Protein AF-A0A6G1JPP7-F1 (afdb_monomer)

InterPro domains:
  IPR059857 Pneumocandin biosynthesis cluster protein B, C-terminal domain [PF28402] (2-134)

Radius of gyration: 20.28 Å; Cα contacts (8 Å, |Δi|>4): 131; chains: 1; bounding box: 43×46×58 Å

Sequence (206 aa):
MADEIRHRWKMDELYEEFDRLEKEIKKRNRGTRGRGVRYSDVAKEHLFSSTYKRYLGRAATKGTDRELWLAFGDYLDWGKRWNVLKKRFGGVGIFGLLPRSLVPNTFVERTLSQARLSQWADMVAECNPDVVQMAARIEPLFLACMDESAPPPEFAFLEHLDGYPQTTRPVTLFLLNQAHDDREGQADRERNVIGDTMQATLEDWI

Secondary structure (DSSP, 8-state):
-HHHHHHHHHHHHHHHHHHHHHHHHHHHTTT---TT--HHHHHHHHHHHHHHHHHHSS---TTTSHHHHHHHHHHHHHHHHHHHHHHHHSSTTHHHHS-TTTS-HHIIIIIS-HHHHHHHHHHHHHH-THHHHHHHHHHHHHHHHHTTPPPPS-THHHH-TTT--TT--THHHHTTTSTT--------------SSHHHHHHHS--

Structure (mmCIF, N/CA/C/O backbone):
data_AF-A0A6G1JPP7-F1
#
_entry.id   AF-A0A6G1JPP7-F1
#
loop_
_atom_site.group_PDB
_atom_site.id
_atom_site.type_symbol
_atom_site.label_atom_id
_atom_site.label_alt_id
_atom_site.label_comp_id
_atom_site.label_asym_id
_atom_site.label_entity_id
_atom_site.label_seq_id
_atom_site.pdbx_PDB_ins_code
_atom_site.Cartn_x
_atom_site.Cartn_y
_atom_site.Cartn_z
_atom_site.occupancy
_atom_site.B_iso_or_equiv
_atom_site.auth_seq_id
_atom_site.auth_comp_id
_atom_site.auth_asym_id
_atom_site.auth_atom_id
_atom_site.pdbx_PDB_model_num
ATOM 1 N N . MET A 1 1 ? -10.239 -15.961 4.181 1.00 54.19 1 MET A N 1
ATOM 2 C CA . MET A 1 1 ? -10.334 -14.800 5.118 1.00 54.19 1 MET A CA 1
ATOM 3 C C . MET A 1 1 ? -8.960 -14.199 5.338 1.00 54.19 1 MET A C 1
ATOM 5 O O . MET A 1 1 ? -8.838 -12.991 5.190 1.00 54.19 1 MET A O 1
ATOM 9 N N . ALA A 1 2 ? -7.961 -15.028 5.652 1.00 62.75 2 ALA A N 1
ATOM 10 C CA . ALA A 1 2 ? -6.566 -14.612 5.747 1.00 62.75 2 ALA A CA 1
ATOM 11 C C . ALA A 1 2 ? -6.025 -14.035 4.426 1.00 62.75 2 ALA A C 1
ATOM 13 O O . ALA A 1 2 ? -5.330 -13.030 4.463 1.00 62.75 2 ALA A O 1
ATOM 14 N N . ASP A 1 3 ? -6.419 -14.589 3.276 1.00 78.75 3 ASP A N 1
ATOM 15 C CA . ASP A 1 3 ? -5.809 -14.269 1.971 1.00 78.75 3 ASP A CA 1
ATOM 16 C C . ASP A 1 3 ? -5.961 -12.797 1.561 1.00 78.75 3 ASP A C 1
ATOM 18 O O . ASP A 1 3 ? -4.987 -12.147 1.203 1.00 78.75 3 ASP A O 1
ATOM 22 N N . GLU A 1 4 ? -7.157 -12.216 1.702 1.00 83.25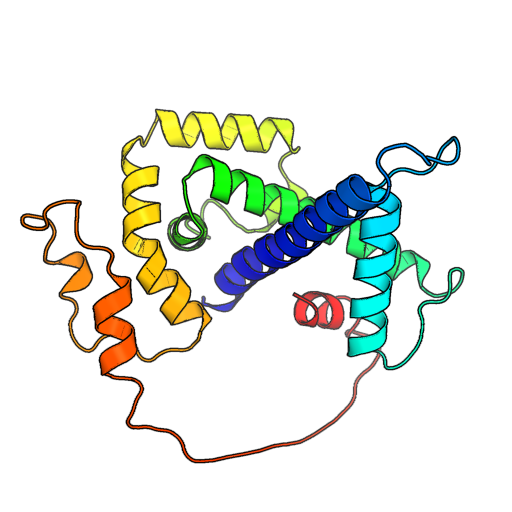 4 GLU A N 1
ATOM 23 C CA . GLU A 1 4 ? -7.379 -10.798 1.377 1.00 83.25 4 GLU A CA 1
ATOM 24 C C . GLU A 1 4 ? -6.643 -9.845 2.321 1.00 83.25 4 GLU A C 1
ATOM 26 O O . GLU A 1 4 ? -6.208 -8.778 1.898 1.00 83.25 4 GLU A O 1
ATOM 31 N N . ILE A 1 5 ? -6.538 -10.201 3.603 1.00 87.06 5 ILE A N 1
ATOM 32 C CA . ILE A 1 5 ? -5.842 -9.383 4.600 1.00 87.06 5 ILE A CA 1
ATOM 33 C C . ILE A 1 5 ? -4.330 -9.469 4.375 1.00 87.06 5 ILE A C 1
ATOM 35 O O . ILE A 1 5 ? -3.646 -8.446 4.397 1.00 87.06 5 ILE A O 1
ATOM 39 N N . ARG A 1 6 ? -3.833 -10.675 4.084 1.00 89.12 6 ARG A N 1
ATOM 40 C CA . ARG A 1 6 ? -2.444 -10.944 3.715 1.00 89.12 6 ARG A CA 1
ATOM 41 C C . ARG A 1 6 ? -2.061 -10.176 2.452 1.00 89.12 6 ARG A C 1
ATOM 43 O O . ARG A 1 6 ? -1.019 -9.536 2.442 1.00 89.12 6 ARG A O 1
ATOM 50 N N . HIS A 1 7 ? -2.940 -10.134 1.451 1.00 90.75 7 HIS A N 1
ATOM 51 C CA . HIS A 1 7 ? -2.763 -9.309 0.254 1.00 90.75 7 HIS A CA 1
ATOM 52 C C . HIS A 1 7 ? -2.581 -7.824 0.598 1.00 90.75 7 HIS A C 1
ATOM 54 O O . HIS A 1 7 ? -1.614 -7.211 0.161 1.00 90.75 7 HIS A O 1
ATOM 60 N N . ARG A 1 8 ? -3.452 -7.233 1.435 1.00 93.19 8 ARG A N 1
ATOM 61 C CA . ARG A 1 8 ? -3.324 -5.815 1.854 1.00 93.19 8 ARG A CA 1
ATOM 62 C C . ARG A 1 8 ? -1.963 -5.524 2.474 1.00 93.19 8 ARG A C 1
ATOM 64 O O . ARG A 1 8 ? -1.349 -4.505 2.165 1.00 93.19 8 ARG A O 1
ATOM 71 N N . TRP A 1 9 ? -1.524 -6.419 3.356 1.00 92.94 9 TRP A N 1
ATOM 72 C CA . TRP A 1 9 ? -0.247 -6.303 4.044 1.00 92.94 9 TRP A CA 1
ATOM 73 C C . TRP A 1 9 ? 0.926 -6.398 3.071 1.00 92.94 9 TRP A C 1
ATOM 75 O O . TRP A 1 9 ? 1.737 -5.479 3.015 1.00 92.94 9 TRP A O 1
ATOM 85 N N . LYS A 1 10 ? 0.960 -7.428 2.225 1.00 91.50 10 LYS A N 1
ATOM 86 C CA . LYS A 1 10 ? 2.041 -7.621 1.256 1.00 91.50 10 LYS A CA 1
ATOM 87 C C . LYS A 1 10 ? 2.116 -6.494 0.214 1.00 91.50 10 LYS A C 1
ATOM 89 O O . LYS A 1 10 ? 3.210 -6.085 -0.171 1.00 91.50 10 LYS A O 1
ATOM 94 N N . MET A 1 11 ? 0.980 -5.916 -0.194 1.00 93.19 11 MET A N 1
ATOM 95 C CA . MET A 1 11 ? 0.954 -4.718 -1.048 1.00 93.19 11 MET A CA 1
ATOM 96 C C . MET A 1 11 ? 1.628 -3.518 -0.376 1.00 93.19 11 MET A C 1
ATOM 98 O O . MET A 1 11 ? 2.409 -2.800 -1.005 1.00 93.19 11 MET A O 1
ATOM 102 N N . ASP A 1 12 ? 1.318 -3.280 0.898 1.00 95.12 12 ASP A N 1
ATOM 103 C CA . ASP A 1 12 ? 1.958 -2.227 1.683 1.00 95.12 12 ASP A CA 1
ATOM 104 C C . ASP A 1 12 ? 3.467 -2.479 1.837 1.00 95.12 12 ASP A C 1
ATOM 106 O O . ASP A 1 12 ? 4.251 -1.567 1.571 1.00 95.12 12 ASP A O 1
ATOM 110 N N . GLU A 1 13 ? 3.883 -3.705 2.166 1.00 93.62 13 GLU A N 1
ATOM 111 C CA . GLU A 1 13 ? 5.299 -4.082 2.285 1.00 93.62 13 GLU A CA 1
ATOM 112 C C . GLU A 1 13 ? 6.082 -3.859 0.987 1.00 93.62 13 GLU A C 1
ATOM 114 O O . GLU A 1 13 ? 7.157 -3.250 1.011 1.00 93.62 13 GLU A O 1
ATOM 119 N N . LEU A 1 14 ? 5.522 -4.272 -0.156 1.00 91.94 14 LEU A N 1
ATOM 120 C CA . LEU A 1 14 ? 6.120 -4.039 -1.471 1.00 91.94 14 LEU A CA 1
ATOM 121 C C . LEU A 1 14 ? 6.383 -2.543 -1.701 1.00 91.94 14 LEU A C 1
ATOM 123 O O . LEU A 1 14 ? 7.443 -2.145 -2.197 1.00 91.94 14 LEU A O 1
ATOM 127 N N . TYR A 1 15 ? 5.424 -1.694 -1.329 1.00 96.12 15 TYR A N 1
ATOM 128 C CA . TYR A 1 15 ? 5.586 -0.253 -1.465 1.00 96.12 15 TYR A CA 1
ATOM 129 C C . TYR A 1 15 ? 6.590 0.329 -0.461 1.00 96.12 15 TYR A C 1
ATOM 131 O O . TYR A 1 15 ? 7.310 1.272 -0.793 1.00 96.12 15 TYR A O 1
ATOM 139 N N . GLU A 1 16 ? 6.685 -0.211 0.753 1.00 95.38 16 GLU A N 1
ATOM 140 C CA . GLU A 1 16 ? 7.707 0.208 1.715 1.00 95.38 16 GLU A CA 1
ATOM 141 C C . GLU A 1 16 ? 9.121 -0.125 1.258 1.00 95.38 16 GLU A C 1
ATOM 143 O O . GLU A 1 16 ? 10.033 0.688 1.441 1.00 95.38 16 GLU A O 1
ATOM 148 N N . GLU A 1 17 ? 9.308 -1.293 0.647 1.00 94.12 17 GLU A N 1
ATOM 149 C CA . GLU A 1 17 ? 10.574 -1.672 0.032 1.00 94.12 17 GLU A CA 1
ATOM 150 C C . GLU A 1 17 ? 10.938 -0.690 -1.090 1.00 94.12 17 GLU A C 1
ATOM 152 O O . GLU A 1 17 ? 12.053 -0.158 -1.118 1.00 94.12 17 GLU A O 1
ATOM 157 N N . PHE A 1 18 ? 9.970 -0.359 -1.950 1.00 95.50 18 PHE A N 1
ATOM 158 C CA . PHE A 1 18 ? 10.132 0.657 -2.986 1.00 95.50 18 PHE A CA 1
ATOM 159 C C . PHE A 1 18 ? 10.506 2.041 -2.417 1.00 95.50 18 PHE A C 1
ATOM 161 O O . PHE A 1 18 ? 11.490 2.641 -2.857 1.00 95.50 18 PHE A O 1
ATOM 168 N N . ASP A 1 19 ? 9.767 2.552 -1.425 1.00 96.12 19 ASP A N 1
ATOM 169 C CA . ASP A 1 19 ? 9.997 3.873 -0.813 1.00 96.12 19 ASP A CA 1
ATOM 170 C C . ASP A 1 19 ? 11.362 3.936 -0.103 1.00 96.12 19 ASP A C 1
ATOM 172 O O . ASP A 1 19 ? 12.079 4.940 -0.181 1.00 96.12 19 ASP A O 1
ATOM 176 N N . ARG A 1 20 ? 11.774 2.843 0.553 1.00 95.31 20 ARG A N 1
ATOM 177 C CA . ARG A 1 20 ? 13.105 2.710 1.163 1.00 95.31 20 ARG A CA 1
ATOM 178 C C . ARG A 1 20 ? 14.202 2.788 0.106 1.00 95.31 20 ARG A C 1
ATOM 180 O O . ARG A 1 20 ? 15.128 3.590 0.247 1.00 95.31 20 ARG A O 1
ATOM 187 N N . LEU A 1 21 ? 14.068 2.017 -0.969 1.00 93.94 21 LEU A N 1
ATOM 188 C CA . LEU A 1 21 ? 15.027 1.979 -2.067 1.00 93.94 21 LEU A CA 1
ATOM 189 C C . LEU A 1 21 ? 15.148 3.344 -2.764 1.00 93.94 21 LEU A C 1
ATOM 191 O O . LEU A 1 21 ? 16.258 3.829 -2.999 1.00 93.94 21 LEU A O 1
ATOM 195 N N . GLU A 1 22 ? 14.026 4.016 -3.035 1.00 94.19 22 GLU A N 1
ATOM 196 C CA . GLU A 1 22 ? 14.025 5.363 -3.613 1.00 94.19 22 GLU A CA 1
ATOM 197 C C . GLU A 1 22 ? 14.776 6.357 -2.712 1.00 94.19 22 GLU A C 1
ATOM 199 O O . GLU A 1 22 ? 15.622 7.127 -3.188 1.00 94.19 22 GLU A O 1
ATOM 204 N N . LYS A 1 23 ? 14.518 6.328 -1.398 1.00 93.44 23 LYS A N 1
ATOM 205 C CA . LYS A 1 23 ? 15.206 7.183 -0.416 1.00 93.44 23 LYS A CA 1
ATOM 206 C C . LYS A 1 23 ? 16.707 6.910 -0.363 1.00 93.44 23 LYS A C 1
ATOM 208 O O . LYS A 1 23 ? 17.490 7.864 -0.286 1.00 93.44 23 LYS A O 1
ATOM 213 N N . GLU A 1 24 ? 17.123 5.650 -0.430 1.00 92.94 24 GLU A N 1
ATOM 214 C CA . GLU A 1 24 ? 18.536 5.265 -0.467 1.00 92.94 24 GLU A CA 1
ATOM 215 C C . GLU A 1 24 ? 19.238 5.772 -1.728 1.00 92.94 24 GLU A C 1
ATOM 217 O O . GLU A 1 24 ? 20.286 6.419 -1.633 1.00 92.94 24 GLU A O 1
ATOM 222 N N . ILE A 1 25 ? 18.634 5.560 -2.901 1.00 90.25 25 ILE A N 1
ATOM 223 C CA . ILE A 1 25 ? 19.144 6.054 -4.187 1.00 90.25 25 ILE A CA 1
ATOM 224 C C . ILE A 1 25 ? 19.262 7.581 -4.150 1.00 90.25 25 ILE A C 1
ATOM 226 O O . ILE A 1 25 ? 20.297 8.145 -4.517 1.00 90.25 25 ILE A O 1
ATOM 230 N N . LYS A 1 26 ? 18.230 8.266 -3.645 1.00 89.56 26 LYS A N 1
ATOM 231 C CA . LYS A 1 26 ? 18.217 9.725 -3.495 1.00 89.56 26 LYS A CA 1
ATOM 232 C C . LYS A 1 26 ? 19.312 10.218 -2.549 1.00 89.56 26 LYS A C 1
ATOM 234 O O . LYS A 1 26 ? 19.867 11.289 -2.784 1.00 89.56 26 LYS A O 1
ATOM 239 N N . LYS A 1 27 ? 19.621 9.476 -1.480 1.00 88.38 27 LYS A N 1
ATOM 240 C CA . LYS A 1 27 ? 20.687 9.813 -0.523 1.00 88.38 27 LYS A CA 1
ATOM 241 C C . LYS A 1 27 ? 22.079 9.625 -1.132 1.00 88.38 27 LYS A C 1
ATOM 243 O O . LYS A 1 27 ? 22.920 10.497 -0.934 1.00 88.38 27 LYS A O 1
ATOM 248 N N . ARG A 1 28 ? 22.306 8.540 -1.882 1.00 86.25 28 ARG A N 1
ATOM 249 C CA . ARG A 1 28 ? 23.592 8.245 -2.546 1.00 86.25 28 ARG A CA 1
ATOM 250 C C . ARG A 1 28 ? 23.910 9.226 -3.676 1.00 86.25 28 ARG A C 1
ATOM 252 O O . ARG A 1 28 ? 25.054 9.634 -3.818 1.00 86.25 28 ARG A O 1
ATOM 259 N N . ASN A 1 29 ? 22.896 9.660 -4.422 1.00 82.00 29 ASN A N 1
ATOM 260 C CA . ASN A 1 29 ? 23.062 10.498 -5.616 1.00 82.00 29 ASN A CA 1
ATOM 261 C C . ASN A 1 29 ? 22.803 11.996 -5.369 1.00 82.00 29 ASN A C 1
ATOM 263 O O . ASN A 1 29 ? 22.423 12.729 -6.287 1.00 82.00 29 ASN A O 1
ATOM 267 N N . ARG A 1 30 ? 22.985 12.486 -4.132 1.00 69.12 30 ARG A N 1
ATOM 268 C CA . ARG A 1 30 ? 22.883 13.923 -3.820 1.00 69.12 30 ARG A CA 1
ATOM 269 C C . ARG A 1 30 ? 24.002 14.698 -4.537 1.00 69.12 30 ARG A C 1
ATOM 271 O O . ARG A 1 30 ? 25.081 14.859 -3.988 1.00 69.12 30 ARG A O 1
ATOM 278 N N . GLY A 1 31 ? 23.733 15.188 -5.750 1.00 63.28 31 GLY A N 1
ATOM 279 C CA . GLY A 1 31 ? 24.612 16.112 -6.488 1.00 63.28 31 GLY A CA 1
ATOM 280 C C . GLY A 1 31 ? 24.970 15.698 -7.920 1.00 63.28 31 GLY A C 1
ATOM 281 O O . GLY A 1 31 ? 25.347 16.552 -8.713 1.00 63.28 31 GLY A O 1
ATOM 282 N N . THR A 1 32 ? 24.784 14.432 -8.295 1.00 61.41 32 THR A N 1
ATOM 283 C CA . THR A 1 32 ? 25.205 13.862 -9.595 1.00 61.41 32 THR A CA 1
ATOM 284 C C . THR A 1 32 ? 24.014 13.320 -10.384 1.00 61.41 32 THR A C 1
ATOM 286 O O . THR A 1 32 ? 23.996 12.183 -10.851 1.00 61.41 32 THR A O 1
ATOM 289 N N . ARG A 1 33 ? 22.956 14.124 -10.528 1.00 60.72 33 ARG A N 1
ATOM 290 C CA . ARG A 1 33 ? 21.791 13.704 -11.313 1.00 60.72 33 ARG A CA 1
ATOM 291 C C . ARG A 1 33 ? 22.036 13.975 -12.798 1.00 60.72 33 ARG A C 1
ATOM 293 O O . ARG A 1 33 ? 22.111 15.130 -13.211 1.00 60.72 33 ARG A O 1
ATOM 300 N N . GLY A 1 34 ? 22.099 12.918 -13.607 1.00 64.06 34 GLY A N 1
ATOM 301 C CA . GLY A 1 34 ? 21.936 13.045 -15.056 1.00 64.06 34 GLY A CA 1
ATOM 302 C C . GLY A 1 34 ? 20.577 13.682 -15.374 1.00 64.06 34 GLY A C 1
ATOM 303 O O . GLY A 1 34 ? 19.568 13.333 -14.754 1.00 64.06 34 GLY A O 1
ATOM 304 N N . ARG A 1 35 ? 20.532 14.651 -16.301 1.00 69.75 35 ARG A N 1
ATOM 305 C CA . ARG A 1 35 ? 19.273 15.297 -16.721 1.00 69.75 35 ARG A CA 1
ATOM 306 C C . ARG A 1 35 ? 18.244 14.228 -17.117 1.00 69.75 35 ARG A C 1
ATOM 308 O O . ARG A 1 35 ? 18.541 13.361 -17.927 1.00 69.75 35 ARG A O 1
ATOM 315 N N . GLY A 1 36 ? 17.032 14.322 -16.568 1.00 72.31 36 GLY A N 1
ATOM 316 C CA . GLY A 1 36 ? 15.867 13.549 -17.019 1.00 72.31 36 GLY A CA 1
ATOM 317 C C . GLY A 1 36 ? 15.555 12.244 -16.274 1.00 72.31 36 GLY A C 1
ATOM 318 O O . GLY A 1 36 ? 14.417 11.799 -16.349 1.00 72.31 36 GLY A O 1
ATOM 319 N N . VAL A 1 37 ? 16.474 11.659 -15.498 1.00 79.88 37 VAL A N 1
ATOM 320 C CA . VAL A 1 37 ? 16.213 10.373 -14.806 1.00 79.88 37 VAL A CA 1
ATOM 321 C C . VAL A 1 37 ? 15.550 10.610 -13.449 1.00 79.88 37 VAL A C 1
ATOM 323 O O . VAL A 1 37 ? 16.094 11.368 -12.642 1.00 79.88 37 VAL A O 1
ATOM 326 N N . ARG A 1 38 ? 14.382 10.014 -13.158 1.00 87.12 38 ARG A N 1
ATOM 327 C CA . ARG A 1 38 ? 13.746 10.077 -11.823 1.00 87.12 38 ARG A CA 1
ATOM 328 C C . ARG A 1 38 ? 14.250 8.952 -10.922 1.00 87.12 38 ARG A C 1
ATOM 330 O O . ARG A 1 38 ? 14.424 7.829 -11.373 1.00 87.12 38 ARG A O 1
ATOM 337 N N . TYR A 1 39 ? 14.475 9.255 -9.640 1.00 89.06 39 TYR A N 1
ATOM 338 C CA . TYR A 1 39 ? 14.903 8.245 -8.661 1.00 89.06 39 TYR A CA 1
ATOM 339 C C . TYR A 1 39 ? 13.856 7.141 -8.486 1.00 89.06 39 TYR A C 1
ATOM 341 O O . TYR A 1 39 ? 14.234 5.982 -8.373 1.00 89.06 39 TYR A O 1
ATOM 349 N N . SER A 1 40 ? 12.570 7.496 -8.569 1.00 89.12 40 SER A N 1
ATOM 350 C CA . SER A 1 40 ? 11.445 6.560 -8.623 1.00 89.12 40 SER A CA 1
ATOM 351 C C . SER A 1 40 ? 11.585 5.523 -9.738 1.00 89.12 40 SER A C 1
ATOM 353 O O . SER A 1 40 ? 11.315 4.348 -9.520 1.00 89.12 40 SER A O 1
ATOM 355 N N . ASP A 1 41 ? 12.038 5.940 -10.922 1.00 89.38 41 ASP A N 1
ATOM 356 C CA . ASP A 1 41 ? 12.130 5.056 -12.087 1.00 89.38 41 ASP A CA 1
ATOM 357 C C . ASP A 1 41 ? 13.276 4.056 -11.900 1.00 89.38 41 ASP A C 1
ATOM 359 O O . ASP A 1 41 ? 13.112 2.869 -12.163 1.00 89.38 41 ASP A O 1
ATOM 363 N N . VAL A 1 42 ? 14.405 4.522 -11.352 1.00 89.31 42 VAL A N 1
ATOM 364 C CA . VAL A 1 42 ? 15.558 3.673 -11.007 1.00 89.31 42 VAL A CA 1
ATOM 365 C C . VAL A 1 42 ? 15.206 2.693 -9.886 1.00 89.31 42 VAL A C 1
ATOM 367 O O . VAL A 1 42 ? 15.565 1.522 -9.961 1.00 89.31 42 VAL A O 1
ATOM 370 N N . ALA A 1 43 ? 14.487 3.151 -8.857 1.00 91.88 43 ALA A N 1
ATOM 371 C CA . ALA A 1 43 ? 14.021 2.295 -7.769 1.00 91.88 43 ALA A CA 1
ATOM 372 C C . ALA A 1 43 ? 13.071 1.211 -8.293 1.00 91.88 43 ALA A C 1
ATOM 374 O O . ALA A 1 43 ? 13.260 0.033 -8.000 1.00 91.88 43 ALA A O 1
ATOM 375 N N . LYS A 1 44 ? 12.105 1.591 -9.139 1.00 91.88 44 LYS A N 1
ATOM 376 C CA . LYS A 1 44 ? 11.187 0.645 -9.779 1.00 91.88 44 LYS A CA 1
ATOM 377 C C . LYS A 1 44 ? 11.944 -0.370 -10.636 1.00 91.88 44 LYS A C 1
ATOM 379 O O . LYS A 1 44 ? 11.663 -1.558 -10.541 1.00 91.88 44 LYS A O 1
ATOM 384 N N . GLU A 1 45 ? 12.902 0.076 -11.451 1.00 90.75 45 GLU A N 1
ATOM 385 C CA . GLU A 1 45 ? 13.704 -0.800 -12.318 1.00 90.75 45 GLU A CA 1
ATOM 386 C C . GLU A 1 45 ? 14.511 -1.811 -11.509 1.00 90.75 45 GLU A C 1
ATOM 388 O O . GLU A 1 45 ? 14.520 -3.000 -11.834 1.00 90.75 45 GLU A O 1
ATOM 393 N N . HIS A 1 46 ? 15.142 -1.353 -10.431 1.00 90.06 46 HIS A N 1
ATOM 394 C CA . HIS A 1 46 ? 15.912 -2.209 -9.545 1.00 90.06 46 HIS A CA 1
ATOM 395 C C . HIS A 1 46 ? 15.019 -3.231 -8.833 1.00 90.06 46 HIS A C 1
ATOM 397 O O . HIS A 1 46 ? 15.315 -4.422 -8.902 1.00 90.06 46 HIS A O 1
ATOM 403 N N . LEU A 1 47 ? 13.918 -2.788 -8.214 1.00 90.00 47 LEU A N 1
ATOM 404 C CA . LEU A 1 47 ? 12.994 -3.667 -7.494 1.00 90.00 47 LEU A CA 1
ATOM 405 C C . LEU A 1 47 ? 12.334 -4.689 -8.429 1.00 90.00 47 LEU A C 1
ATOM 407 O O . LEU A 1 47 ? 12.313 -5.879 -8.134 1.00 90.00 47 LEU A O 1
ATOM 411 N N . PHE A 1 48 ? 11.871 -4.254 -9.602 1.00 88.88 48 PHE A N 1
ATOM 412 C CA . PHE A 1 48 ? 11.343 -5.164 -10.614 1.00 88.88 48 PHE A CA 1
ATOM 413 C C . PHE A 1 48 ? 12.393 -6.193 -11.026 1.00 88.88 48 PHE A C 1
ATOM 415 O O . PHE A 1 48 ? 12.108 -7.381 -11.019 1.00 88.88 48 PHE A O 1
ATOM 422 N N . SER A 1 49 ? 13.618 -5.767 -11.347 1.00 87.25 49 SER A N 1
ATOM 423 C CA . SER A 1 49 ? 14.672 -6.675 -11.813 1.00 87.25 49 SER A CA 1
ATOM 424 C C . SER A 1 49 ? 15.074 -7.703 -10.752 1.00 87.25 49 SER A C 1
ATOM 426 O O . SER A 1 49 ? 15.296 -8.868 -11.091 1.00 87.25 49 SER A O 1
ATOM 428 N N . SER A 1 50 ? 15.161 -7.300 -9.478 1.00 85.25 50 SER A N 1
ATOM 429 C CA . SER A 1 50 ? 15.469 -8.214 -8.372 1.00 85.25 50 SER A CA 1
ATOM 430 C C . SER A 1 50 ? 14.354 -9.229 -8.153 1.00 85.25 50 SER A C 1
ATOM 432 O O . SER A 1 50 ? 14.630 -10.428 -8.084 1.00 85.25 50 SER A O 1
ATOM 434 N N . THR A 1 51 ? 13.104 -8.767 -8.109 1.00 84.12 51 THR A N 1
ATOM 435 C CA . THR A 1 51 ? 11.926 -9.621 -7.929 1.00 84.12 51 THR A CA 1
ATOM 436 C C . THR A 1 51 ? 11.791 -10.583 -9.104 1.00 84.12 51 THR A C 1
ATOM 438 O O . THR A 1 51 ? 11.752 -11.796 -8.923 1.00 84.12 51 THR A O 1
ATOM 441 N N . TYR A 1 52 ? 11.864 -10.065 -10.325 1.00 84.69 52 TYR A N 1
ATOM 442 C CA . TYR A 1 52 ? 11.793 -10.843 -11.554 1.00 84.69 52 TYR A CA 1
ATOM 443 C C . TYR A 1 52 ? 12.834 -11.970 -11.590 1.00 84.69 52 TYR A C 1
ATOM 445 O O . TYR A 1 52 ? 12.501 -13.125 -11.856 1.00 84.69 52 TYR A O 1
ATOM 453 N N . LYS A 1 53 ? 14.098 -11.661 -11.267 1.00 83.38 53 LYS A N 1
ATOM 454 C CA . LYS A 1 53 ? 15.173 -12.660 -11.225 1.00 83.38 53 LYS A CA 1
ATOM 455 C C . LYS A 1 53 ? 14.945 -13.714 -10.144 1.00 83.38 53 LYS A C 1
ATOM 457 O O . LYS A 1 53 ? 15.243 -14.880 -10.389 1.00 83.38 53 LYS A O 1
ATOM 462 N N . ARG A 1 54 ? 14.431 -13.320 -8.975 1.00 80.88 54 ARG A N 1
ATOM 463 C CA . ARG A 1 54 ? 14.125 -14.239 -7.869 1.00 80.88 54 ARG A CA 1
ATOM 464 C C . ARG A 1 54 ? 13.087 -15.286 -8.277 1.00 80.88 54 ARG A C 1
ATOM 466 O O . ARG A 1 54 ? 13.288 -16.457 -7.988 1.00 80.88 54 ARG A O 1
ATOM 473 N N . TYR A 1 55 ? 12.024 -14.874 -8.965 1.00 78.06 55 TYR A N 1
ATOM 474 C CA . TYR A 1 55 ? 10.916 -15.770 -9.318 1.00 78.06 55 TYR A CA 1
ATOM 475 C C . TYR A 1 55 ? 11.136 -16.550 -10.614 1.00 78.06 55 TYR A C 1
ATOM 477 O O . TYR A 1 55 ? 10.794 -17.724 -10.694 1.00 78.06 55 TYR A O 1
ATOM 485 N N . LEU A 1 56 ? 11.704 -15.914 -11.641 1.00 82.12 56 LEU A N 1
ATOM 486 C CA . LEU A 1 56 ? 11.824 -16.515 -12.974 1.00 82.12 56 LEU A CA 1
ATOM 487 C C . LEU A 1 56 ? 13.233 -17.033 -13.279 1.00 82.12 56 LEU A C 1
ATOM 489 O O . LEU A 1 56 ? 13.474 -17.554 -14.367 1.00 82.12 56 LEU A O 1
ATOM 493 N N . GLY A 1 57 ? 14.188 -16.860 -12.359 1.00 83.94 57 GLY A N 1
ATOM 494 C CA . GLY A 1 57 ? 15.566 -17.340 -12.501 1.00 83.94 57 GLY A CA 1
ATOM 495 C C . GLY A 1 57 ? 16.369 -16.666 -13.621 1.00 83.94 57 GLY A C 1
ATOM 496 O O . GLY A 1 57 ? 17.502 -17.062 -13.889 1.00 83.94 57 GLY A O 1
ATOM 497 N N . ARG A 1 58 ? 15.814 -15.642 -14.284 1.00 84.56 58 ARG A N 1
ATOM 498 C CA . ARG A 1 58 ? 16.428 -14.946 -15.425 1.00 84.56 58 ARG A CA 1
ATOM 499 C C . ARG A 1 58 ? 16.339 -13.431 -15.287 1.00 84.56 58 ARG A C 1
ATOM 501 O O . ARG A 1 58 ? 15.531 -12.913 -14.527 1.00 84.56 58 ARG A O 1
ATOM 508 N N . ALA A 1 59 ? 17.166 -12.709 -16.039 1.00 83.94 59 ALA A N 1
ATOM 509 C CA . ALA A 1 59 ? 17.074 -11.253 -16.107 1.00 83.94 59 ALA A CA 1
ATOM 510 C C . ALA A 1 59 ? 15.845 -10.811 -16.922 1.00 83.94 59 ALA A C 1
ATOM 512 O O . ALA A 1 59 ? 15.466 -11.466 -17.899 1.00 83.94 59 ALA A O 1
ATOM 513 N N . ALA A 1 60 ? 15.253 -9.683 -16.530 1.00 78.75 60 ALA A N 1
ATOM 514 C CA . ALA A 1 60 ? 14.194 -9.047 -17.298 1.00 78.75 60 ALA A CA 1
ATOM 515 C C . ALA A 1 60 ? 14.740 -8.511 -18.630 1.00 78.75 60 ALA A C 1
ATOM 517 O O . ALA A 1 60 ? 15.818 -7.914 -18.688 1.00 78.75 60 ALA A O 1
ATOM 518 N N . THR A 1 61 ? 13.977 -8.692 -19.704 1.00 74.75 61 THR A N 1
ATOM 519 C CA . THR A 1 61 ? 14.307 -8.180 -21.037 1.00 74.75 61 THR A CA 1
ATOM 520 C C . THR A 1 61 ? 13.291 -7.124 -21.459 1.00 74.75 61 THR A C 1
ATOM 522 O O . THR A 1 61 ? 12.086 -7.359 -21.436 1.00 74.75 61 THR A O 1
ATOM 525 N N . LYS A 1 62 ? 13.771 -5.942 -21.874 1.00 60.38 62 LYS A N 1
ATOM 526 C CA . LYS A 1 62 ? 12.924 -4.760 -22.149 1.00 60.38 62 LYS A CA 1
ATOM 527 C C . LYS A 1 62 ? 11.831 -4.979 -23.212 1.00 60.38 62 LYS A C 1
ATOM 529 O O . LYS A 1 62 ? 10.866 -4.223 -23.227 1.00 60.38 62 LYS A O 1
ATOM 534 N N . GLY A 1 63 ? 11.985 -5.964 -24.101 1.00 64.00 63 GLY A N 1
ATOM 535 C CA . GLY A 1 63 ? 11.033 -6.250 -25.182 1.00 64.00 63 GLY A CA 1
ATOM 536 C C . GLY A 1 63 ? 9.925 -7.237 -24.805 1.00 64.00 63 GLY A C 1
ATOM 537 O O . GLY A 1 63 ? 8.765 -6.991 -25.114 1.00 64.00 63 GLY A O 1
ATOM 538 N N . THR A 1 64 ? 10.273 -8.329 -24.126 1.00 63.44 64 THR A N 1
ATOM 539 C CA . THR A 1 64 ? 9.361 -9.459 -23.876 1.00 63.44 64 THR A CA 1
ATOM 540 C C . THR A 1 64 ? 8.529 -9.270 -22.610 1.00 63.44 64 THR A C 1
ATOM 542 O O . THR A 1 64 ? 7.417 -9.771 -22.515 1.00 63.44 64 THR A O 1
ATOM 545 N N . ASP A 1 65 ? 9.046 -8.510 -21.644 1.00 80.50 65 ASP A N 1
ATOM 546 C CA . ASP A 1 65 ? 8.492 -8.443 -20.288 1.00 80.50 65 ASP A CA 1
ATOM 547 C C . ASP A 1 65 ? 7.746 -7.115 -20.022 1.00 80.50 65 ASP A C 1
ATOM 549 O O . ASP A 1 65 ? 7.581 -6.687 -18.878 1.00 80.50 65 ASP A O 1
ATOM 553 N N . ARG A 1 66 ? 7.297 -6.433 -21.089 1.00 83.88 66 ARG A N 1
ATOM 554 C CA . ARG A 1 66 ? 6.646 -5.112 -21.008 1.00 83.88 66 ARG A CA 1
ATOM 555 C C . ARG A 1 66 ? 5.331 -5.146 -20.231 1.00 83.88 66 ARG A C 1
ATOM 557 O O . ARG A 1 66 ? 5.066 -4.223 -19.467 1.00 83.88 66 ARG A O 1
ATOM 564 N N . GLU A 1 67 ? 4.511 -6.172 -20.429 1.00 84.38 67 GLU A N 1
ATOM 565 C CA . GLU A 1 67 ? 3.232 -6.312 -19.719 1.00 84.38 67 GLU A CA 1
ATOM 566 C C . GLU A 1 67 ? 3.454 -6.501 -18.217 1.00 84.38 67 GLU A C 1
ATOM 568 O O . GLU A 1 67 ? 2.835 -5.810 -17.414 1.00 84.38 67 GLU A O 1
ATOM 573 N N . LEU A 1 68 ? 4.433 -7.329 -17.842 1.00 84.50 68 LEU A N 1
ATOM 574 C CA . LEU A 1 68 ? 4.830 -7.539 -16.448 1.00 84.50 68 LEU A CA 1
ATOM 575 C C . LEU A 1 68 ? 5.373 -6.255 -15.810 1.00 84.50 68 LEU A C 1
ATOM 577 O O . LEU A 1 68 ? 5.086 -5.968 -14.653 1.00 84.50 68 LEU A O 1
ATOM 581 N N . TRP A 1 69 ? 6.116 -5.445 -16.566 1.00 87.56 69 TRP A N 1
ATOM 582 C CA . TRP A 1 69 ? 6.583 -4.138 -16.102 1.00 87.56 69 TRP A CA 1
ATOM 583 C C . TRP A 1 69 ? 5.445 -3.140 -15.834 1.00 87.56 69 TRP A C 1
ATOM 585 O O . TRP A 1 69 ? 5.511 -2.341 -14.886 1.00 87.56 69 TRP A O 1
ATOM 595 N N . LEU A 1 70 ? 4.423 -3.139 -16.697 1.00 87.62 70 LEU A N 1
ATOM 596 C CA . LEU A 1 70 ? 3.237 -2.300 -16.530 1.00 87.62 70 LEU A CA 1
ATOM 597 C C . LEU A 1 70 ? 2.426 -2.766 -15.323 1.00 87.62 70 LEU A C 1
ATOM 599 O O . LEU A 1 70 ? 2.196 -1.953 -14.431 1.00 87.62 70 LEU A O 1
ATOM 603 N N . ALA A 1 71 ? 2.134 -4.067 -15.237 1.00 87.50 71 ALA A N 1
ATOM 604 C CA . ALA A 1 71 ? 1.451 -4.670 -14.098 1.00 87.50 71 ALA A CA 1
ATOM 605 C C . ALA A 1 71 ? 2.180 -4.358 -12.786 1.00 87.50 71 ALA A C 1
ATOM 607 O O . ALA A 1 71 ? 1.574 -3.863 -11.845 1.00 87.50 71 ALA A O 1
ATOM 608 N N . PHE A 1 72 ? 3.506 -4.521 -12.740 1.00 88.94 72 PHE A N 1
ATOM 609 C CA . PHE A 1 72 ? 4.307 -4.160 -11.568 1.00 88.94 72 PHE A CA 1
ATOM 610 C C . PHE A 1 72 ? 4.164 -2.678 -11.174 1.00 88.94 72 PHE A C 1
ATOM 612 O O . PHE A 1 72 ? 4.238 -2.327 -10.001 1.00 88.94 72 PHE A O 1
ATOM 619 N N . GLY A 1 73 ? 3.948 -1.789 -12.149 1.00 89.69 73 GLY A N 1
ATOM 620 C CA . GLY A 1 73 ? 3.603 -0.392 -11.881 1.00 89.69 73 G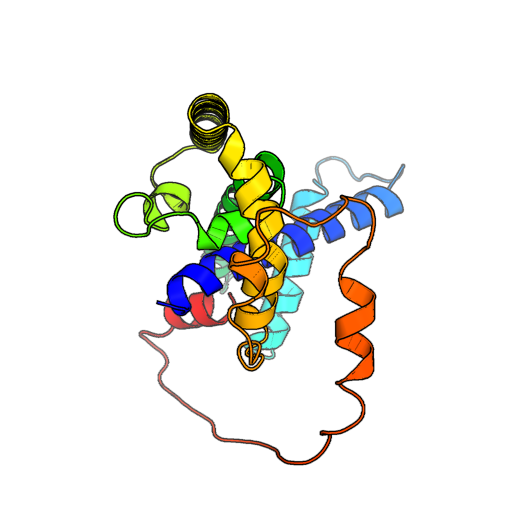LY A CA 1
ATOM 621 C C . GLY A 1 73 ? 2.263 -0.237 -11.174 1.00 89.69 73 GLY A C 1
ATOM 622 O O . GLY A 1 73 ? 2.198 0.481 -10.180 1.00 89.69 73 GLY A O 1
ATOM 623 N N . ASP A 1 74 ? 1.239 -0.937 -11.655 1.00 89.56 74 ASP A N 1
ATOM 624 C CA . ASP A 1 74 ? -0.091 -0.921 -11.044 1.00 89.56 74 ASP A CA 1
ATOM 625 C C . ASP A 1 74 ? -0.043 -1.462 -9.607 1.00 89.56 74 ASP A C 1
ATOM 627 O O . ASP A 1 74 ? -0.593 -0.838 -8.702 1.00 89.56 74 ASP A O 1
ATOM 631 N N . TYR A 1 75 ? 0.703 -2.545 -9.364 1.00 89.44 75 TYR A N 1
ATOM 632 C CA . TYR A 1 75 ? 0.910 -3.098 -8.021 1.00 89.44 75 TYR A CA 1
ATOM 633 C C . TYR A 1 75 ? 1.616 -2.126 -7.071 1.00 89.44 75 TYR A C 1
ATOM 635 O O . TYR A 1 75 ? 1.214 -2.000 -5.916 1.00 89.44 75 TYR A O 1
ATOM 643 N N . LEU A 1 76 ? 2.623 -1.382 -7.540 1.00 93.00 76 LEU A N 1
ATOM 644 C CA . LEU A 1 76 ? 3.240 -0.328 -6.726 1.00 93.00 76 LEU A CA 1
ATOM 645 C C . LEU A 1 76 ? 2.256 0.801 -6.403 1.00 93.00 76 LEU A C 1
ATOM 647 O O . LEU A 1 76 ? 2.254 1.309 -5.281 1.00 93.00 76 LEU A O 1
ATOM 651 N N . ASP A 1 77 ? 1.404 1.185 -7.353 1.00 92.62 77 ASP A N 1
ATOM 652 C CA . ASP A 1 77 ? 0.361 2.185 -7.118 1.00 92.62 77 ASP A CA 1
ATOM 653 C C . ASP A 1 77 ? -0.721 1.673 -6.152 1.00 92.62 77 ASP A C 1
ATOM 655 O O . ASP A 1 77 ? -1.245 2.451 -5.352 1.00 92.62 77 ASP A O 1
ATOM 659 N N . TRP A 1 78 ? -1.044 0.380 -6.172 1.00 93.62 78 TRP A N 1
ATOM 660 C CA . TRP A 1 78 ? -1.932 -0.258 -5.195 1.00 93.62 78 TRP A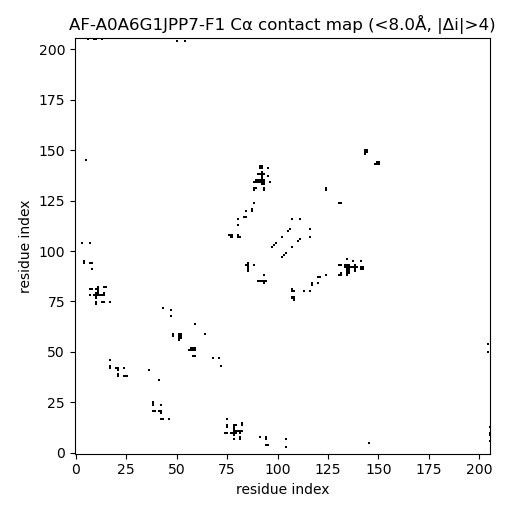 CA 1
ATOM 661 C C . TRP A 1 78 ? -1.295 -0.314 -3.808 1.00 93.62 78 TRP A C 1
ATOM 663 O O . TRP A 1 78 ? -1.905 0.127 -2.832 1.00 93.62 78 TRP A O 1
ATOM 673 N N . GLY A 1 79 ? -0.038 -0.745 -3.715 1.00 94.88 79 GLY A N 1
ATOM 674 C CA . GLY A 1 79 ? 0.732 -0.736 -2.474 1.00 94.88 79 GLY A CA 1
ATOM 675 C C . GLY A 1 79 ? 0.844 0.655 -1.861 1.00 94.88 79 GLY A C 1
ATOM 676 O O . GLY A 1 79 ? 0.624 0.837 -0.664 1.00 94.88 79 GLY A O 1
ATOM 677 N N . LYS A 1 80 ? 1.049 1.683 -2.690 1.00 95.88 80 LYS A N 1
ATOM 678 C CA . LYS A 1 80 ? 1.033 3.086 -2.256 1.00 95.88 80 LYS A CA 1
ATOM 679 C C . LYS A 1 80 ? -0.273 3.476 -1.575 1.00 95.88 80 LYS A C 1
ATOM 681 O O . LYS A 1 80 ? -0.263 4.220 -0.594 1.00 95.88 80 LYS A O 1
ATOM 686 N N . ARG A 1 81 ? -1.403 3.010 -2.103 1.00 95.75 81 ARG A N 1
ATOM 687 C CA . ARG A 1 81 ? -2.732 3.301 -1.557 1.00 95.75 81 ARG A CA 1
ATOM 688 C C . ARG A 1 81 ? -2.927 2.650 -0.196 1.00 95.75 81 ARG A C 1
ATOM 690 O O . ARG A 1 81 ? -3.333 3.343 0.737 1.00 95.75 81 ARG A O 1
ATOM 697 N N . TRP A 1 82 ? -2.554 1.382 -0.055 1.00 96.00 82 TRP A N 1
ATOM 698 C CA . TRP A 1 82 ? -2.552 0.696 1.239 1.00 96.00 82 TRP A CA 1
ATOM 699 C C . TRP A 1 82 ? -1.611 1.367 2.245 1.00 96.00 82 TRP A C 1
ATOM 701 O O . TRP A 1 82 ? -2.012 1.634 3.379 1.00 96.00 82 TRP A O 1
ATOM 711 N N . ASN A 1 83 ? -0.421 1.779 1.805 1.00 96.31 83 ASN A N 1
ATOM 712 C CA . ASN A 1 83 ? 0.530 2.511 2.636 1.00 96.31 83 ASN A CA 1
ATOM 713 C C . ASN A 1 83 ? 0.001 3.872 3.105 1.00 96.31 83 ASN A C 1
ATOM 715 O O . ASN A 1 83 ? 0.286 4.298 4.225 1.00 96.31 83 ASN A O 1
ATOM 719 N N . VAL A 1 84 ? -0.794 4.562 2.282 1.00 95.06 84 VAL A N 1
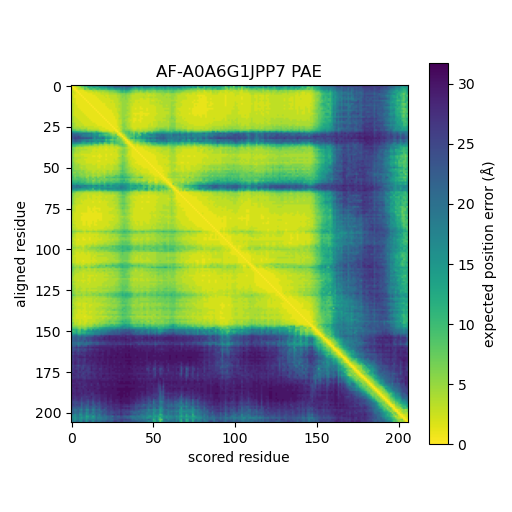ATOM 720 C CA . VAL A 1 84 ? -1.470 5.799 2.696 1.00 95.06 84 VAL A CA 1
ATOM 721 C C . VAL A 1 84 ? -2.482 5.536 3.802 1.00 95.06 84 VAL A C 1
ATOM 723 O O . VAL A 1 84 ? -2.503 6.296 4.768 1.00 95.06 84 VAL A O 1
ATOM 726 N N . LEU A 1 85 ? -3.265 4.457 3.714 1.00 95.06 85 LEU A N 1
ATOM 727 C CA . LEU A 1 85 ? -4.177 4.076 4.796 1.00 95.06 85 LEU A CA 1
ATOM 728 C C . LEU A 1 85 ? -3.401 3.761 6.074 1.00 95.06 85 LEU A C 1
ATOM 730 O O . LEU A 1 85 ? -3.696 4.344 7.114 1.00 95.06 85 LEU A O 1
ATOM 734 N N . LYS A 1 86 ? -2.351 2.940 5.986 1.00 95.31 86 LYS A N 1
ATOM 735 C CA . LYS A 1 86 ? -1.475 2.653 7.127 1.00 95.31 86 LYS A CA 1
ATOM 736 C C . LYS A 1 86 ? -0.952 3.929 7.783 1.00 95.31 86 LYS A C 1
ATOM 738 O O . LYS A 1 86 ? -1.099 4.117 8.985 1.00 95.31 86 LYS A O 1
ATOM 743 N N . LYS A 1 87 ? -0.373 4.838 6.994 1.00 93.62 87 LYS A N 1
ATOM 744 C CA . LYS A 1 87 ? 0.174 6.107 7.500 1.00 93.62 87 LYS A CA 1
ATOM 745 C C . LYS A 1 87 ? -0.894 7.000 8.124 1.00 93.62 87 LYS A C 1
ATOM 747 O O . LYS A 1 87 ? -0.585 7.717 9.070 1.00 93.62 87 LYS A O 1
ATOM 752 N N . ARG A 1 88 ? -2.123 6.984 7.600 1.00 92.25 88 ARG A N 1
ATOM 753 C CA . ARG A 1 88 ? -3.217 7.814 8.118 1.00 92.25 88 ARG A CA 1
ATOM 754 C C . ARG A 1 88 ? -3.803 7.266 9.415 1.00 92.25 88 ARG A C 1
ATOM 756 O O . ARG A 1 88 ? -4.129 8.049 10.298 1.00 92.25 88 ARG A O 1
ATOM 763 N N . PHE A 1 89 ? -3.897 5.945 9.529 1.00 91.69 89 PHE A N 1
ATOM 764 C CA . PHE A 1 89 ? -4.495 5.260 10.675 1.00 91.69 89 PHE A CA 1
ATOM 765 C C . PHE A 1 89 ? -3.479 4.742 11.702 1.00 91.69 89 PHE A C 1
ATOM 767 O O . PHE A 1 89 ? -3.872 4.187 12.720 1.00 91.69 89 PHE A O 1
ATOM 774 N N . GLY A 1 90 ? -2.184 4.961 11.467 1.00 87.31 90 GLY A N 1
ATOM 775 C CA . GLY A 1 90 ? -1.109 4.779 12.442 1.00 87.31 90 GLY A CA 1
ATOM 776 C C . GLY A 1 90 ? -0.337 3.460 12.356 1.00 87.31 90 GLY A C 1
ATOM 777 O O . GLY A 1 90 ? 0.788 3.425 12.844 1.00 87.31 90 GLY A O 1
ATOM 778 N N . GLY A 1 91 ? -0.869 2.416 11.712 1.00 91.50 91 GLY A N 1
ATOM 779 C CA . GLY A 1 91 ? -0.230 1.093 11.675 1.00 91.50 91 GLY A CA 1
ATOM 780 C C . GLY A 1 91 ? -0.952 0.078 10.787 1.00 91.50 91 GLY A C 1
ATOM 781 O O . GLY A 1 91 ? -2.033 0.365 10.262 1.00 91.50 91 GLY A O 1
ATOM 782 N N . VAL A 1 92 ? -0.353 -1.104 10.586 1.00 93.25 92 VAL A N 1
ATOM 783 C CA . VAL A 1 92 ? -0.907 -2.160 9.702 1.00 93.25 92 VAL A CA 1
ATOM 784 C C . VAL A 1 92 ? -2.180 -2.790 10.265 1.00 93.25 92 VAL A C 1
ATOM 786 O O . VAL A 1 92 ? -2.973 -3.353 9.513 1.00 93.25 92 VAL A O 1
ATOM 789 N N . GLY A 1 93 ? -2.438 -2.627 11.568 1.00 91.12 93 GLY A N 1
ATOM 790 C CA . GLY A 1 93 ? -3.659 -3.112 12.213 1.00 91.12 93 GLY A CA 1
ATOM 791 C C . GLY A 1 93 ? -4.945 -2.596 11.555 1.00 91.12 93 GLY A C 1
ATOM 792 O O . GLY A 1 93 ? -5.962 -3.287 11.568 1.00 91.12 93 GLY A O 1
ATOM 793 N N . ILE A 1 94 ? -4.912 -1.445 10.869 1.00 94.12 94 ILE A N 1
ATOM 794 C CA . ILE A 1 94 ? -6.069 -0.959 10.104 1.00 94.12 94 ILE A CA 1
ATOM 795 C C . ILE A 1 94 ? -6.532 -1.953 9.028 1.00 94.12 94 ILE A C 1
ATOM 797 O O . ILE A 1 94 ? -7.727 -2.057 8.755 1.00 94.12 94 ILE A O 1
ATOM 801 N N . PHE A 1 95 ? -5.622 -2.734 8.440 1.00 94.12 95 PHE A N 1
ATOM 802 C CA . PHE A 1 95 ? -5.966 -3.701 7.398 1.00 94.12 95 PHE A CA 1
ATOM 803 C C . PHE A 1 95 ? -6.866 -4.824 7.922 1.00 94.12 95 PHE A C 1
ATOM 805 O O . PHE A 1 95 ? -7.708 -5.316 7.166 1.00 94.12 95 PHE A O 1
ATOM 812 N N . GLY A 1 96 ? -6.724 -5.181 9.203 1.00 89.31 96 GLY A N 1
ATOM 813 C CA . GLY A 1 96 ? -7.585 -6.144 9.891 1.00 89.31 96 GLY A CA 1
ATOM 814 C C . GLY A 1 96 ? -8.934 -5.562 10.323 1.00 89.31 96 GLY A C 1
ATOM 815 O O . GLY A 1 96 ? -9.910 -6.300 10.419 1.00 89.31 96 GLY A O 1
ATOM 816 N N . LEU A 1 97 ? -9.014 -4.244 10.533 1.00 90.69 97 LEU A N 1
ATOM 817 C CA . LEU A 1 97 ? -10.248 -3.561 10.940 1.00 90.69 97 LEU A CA 1
ATOM 818 C C . LEU A 1 97 ? -11.186 -3.240 9.770 1.00 90.69 97 LEU A C 1
ATOM 820 O O . LEU A 1 97 ? -12.384 -3.072 9.979 1.00 90.69 97 LEU A O 1
ATOM 824 N N . LEU A 1 98 ? -10.666 -3.141 8.544 1.00 90.75 98 LEU A N 1
ATOM 825 C CA . LEU A 1 98 ? -11.467 -2.802 7.367 1.00 90.75 98 LEU A CA 1
ATOM 826 C C . LEU A 1 98 ? -12.372 -3.977 6.941 1.00 90.75 98 LEU A C 1
ATOM 828 O O . LEU A 1 98 ? -11.862 -4.991 6.442 1.00 90.75 98 LEU A O 1
ATOM 832 N N . PRO A 1 99 ? -13.710 -3.848 7.055 1.00 87.81 99 PRO A N 1
ATOM 833 C CA . PRO A 1 99 ? -14.631 -4.931 6.738 1.00 87.81 99 PRO A CA 1
ATOM 834 C C . PRO A 1 99 ? -14.681 -5.176 5.230 1.00 87.81 99 PRO A C 1
ATOM 836 O O . PRO A 1 99 ? -14.980 -4.278 4.446 1.00 87.81 99 PRO A O 1
ATOM 839 N N . ARG A 1 100 ? -14.445 -6.422 4.816 1.00 86.19 100 ARG A N 1
ATOM 840 C CA . ARG A 1 100 ? -14.354 -6.818 3.398 1.00 86.19 100 ARG A CA 1
ATOM 841 C C . ARG A 1 100 ? -15.652 -6.629 2.613 1.00 86.19 100 ARG A C 1
ATOM 843 O O . ARG A 1 100 ? -15.613 -6.347 1.422 1.00 86.19 100 ARG A O 1
ATOM 850 N N . SER A 1 101 ? -16.795 -6.733 3.288 1.00 87.25 101 SER A N 1
ATOM 851 C CA . SER A 1 101 ? -18.115 -6.518 2.685 1.00 87.25 101 SER A CA 1
ATOM 852 C C . SER A 1 101 ? -18.369 -5.064 2.278 1.00 87.25 101 SER A C 1
ATOM 854 O O . SER A 1 101 ? -19.127 -4.829 1.343 1.00 87.25 101 SER A O 1
ATOM 856 N N . LEU A 1 102 ? -17.750 -4.097 2.964 1.00 87.81 102 LEU A N 1
ATOM 857 C CA . LEU A 1 102 ? -17.944 -2.665 2.703 1.00 87.81 102 LEU A CA 1
ATOM 858 C C . LEU A 1 102 ? -16.731 -2.035 2.014 1.00 87.81 102 LEU A C 1
ATOM 860 O O . LEU A 1 102 ? -16.881 -1.114 1.217 1.00 87.81 102 LEU A O 1
ATOM 864 N N . VAL A 1 103 ? -15.533 -2.537 2.316 1.00 90.25 103 VAL A N 1
ATOM 865 C CA . VAL A 1 103 ? -14.256 -2.066 1.777 1.00 90.25 103 VAL A CA 1
ATOM 866 C C . VAL A 1 103 ? -13.505 -3.267 1.185 1.00 90.25 103 VAL A C 1
ATOM 868 O O . VAL A 1 103 ? -12.576 -3.792 1.810 1.00 90.25 103 VAL A O 1
ATOM 871 N N . PRO A 1 104 ? -13.922 -3.755 0.000 1.00 91.75 104 PRO A N 1
ATOM 872 C CA . PRO A 1 104 ? -13.176 -4.781 -0.723 1.00 91.75 104 PRO A CA 1
ATOM 873 C C . PRO A 1 104 ? -11.844 -4.213 -1.231 1.00 91.75 104 PRO A C 1
ATOM 875 O O . PRO A 1 104 ? -11.713 -3.003 -1.423 1.00 91.75 104 PRO A O 1
ATOM 878 N N . ASN A 1 105 ? -10.858 -5.068 -1.516 1.00 92.31 105 ASN A N 1
ATOM 879 C CA . ASN A 1 105 ? -9.542 -4.602 -1.985 1.00 92.31 105 ASN A CA 1
ATOM 880 C C . ASN A 1 105 ? -9.650 -3.753 -3.264 1.00 92.31 105 ASN A C 1
ATOM 882 O O . ASN A 1 105 ? -9.042 -2.689 -3.372 1.00 92.31 105 ASN A O 1
ATOM 886 N N . THR A 1 106 ? -10.551 -4.138 -4.169 1.00 92.50 106 THR A N 1
ATOM 887 C CA . THR A 1 106 ? -10.851 -3.409 -5.409 1.00 92.50 106 THR A CA 1
ATOM 888 C C . THR A 1 106 ? -11.311 -1.967 -5.180 1.00 92.50 106 THR A C 1
ATOM 890 O O . THR A 1 106 ? -11.030 -1.103 -6.014 1.00 92.50 106 THR A O 1
ATOM 893 N N . PHE A 1 107 ? -11.966 -1.669 -4.052 1.00 93.00 107 PHE A N 1
ATOM 894 C CA . PHE A 1 107 ? -12.368 -0.306 -3.702 1.00 93.00 107 PHE A CA 1
ATOM 895 C C . PHE A 1 107 ? -11.149 0.603 -3.517 1.00 93.00 107 PHE A C 1
ATOM 897 O O . PHE A 1 107 ? -11.088 1.693 -4.092 1.00 93.00 107 PHE A O 1
ATOM 904 N N . VAL A 1 108 ? -10.152 0.128 -2.770 1.00 92.44 108 VAL A N 1
ATOM 905 C CA . VAL A 1 108 ? -8.912 0.870 -2.513 1.00 92.44 108 VAL A CA 1
ATOM 906 C C . VAL A 1 108 ? -8.033 0.892 -3.768 1.00 92.44 108 VAL A C 1
ATOM 908 O O . VAL A 1 108 ? -7.520 1.939 -4.163 1.00 92.44 108 VAL A O 1
ATOM 911 N N . GLU A 1 109 ? -7.910 -0.240 -4.454 1.00 91.69 109 GLU A N 1
ATOM 912 C CA . GLU A 1 109 ? -6.943 -0.447 -5.539 1.00 91.69 109 GLU A CA 1
ATOM 913 C C . GLU A 1 109 ? -7.403 0.077 -6.899 1.00 91.69 109 GLU A C 1
ATOM 915 O O . GLU A 1 109 ? -6.587 0.505 -7.717 1.00 91.69 109 GLU A O 1
ATOM 920 N N . ARG A 1 110 ? -8.710 0.111 -7.173 1.00 88.94 110 ARG A N 1
ATOM 921 C CA . ARG A 1 110 ? -9.218 0.398 -8.529 1.00 88.94 110 ARG A CA 1
ATOM 922 C C . ARG A 1 110 ? -10.273 1.496 -8.563 1.00 88.94 110 ARG A C 1
ATOM 924 O O . ARG A 1 110 ? -10.291 2.266 -9.518 1.00 88.94 110 ARG A O 1
ATOM 931 N N . THR A 1 111 ? -11.107 1.613 -7.533 1.00 87.38 111 THR A N 1
ATOM 932 C CA . THR A 1 111 ? -12.252 2.539 -7.557 1.00 87.38 111 THR A CA 1
ATOM 933 C C . THR A 1 111 ? -11.871 3.986 -7.238 1.00 87.38 111 THR A C 1
ATOM 935 O O . THR A 1 111 ? -12.400 4.916 -7.850 1.00 87.38 111 THR A O 1
ATOM 938 N N . LEU A 1 112 ? -10.958 4.210 -6.289 1.00 86.44 112 LEU A N 1
ATOM 939 C CA . LEU A 1 112 ? -10.591 5.557 -5.846 1.00 86.44 112 LEU A CA 1
ATOM 940 C C . LEU A 1 112 ? -9.267 6.027 -6.447 1.00 86.44 112 LEU A C 1
ATOM 942 O O . LEU A 1 112 ? -8.260 5.333 -6.386 1.00 86.44 112 LEU A O 1
ATOM 946 N N . SER A 1 113 ? -9.226 7.262 -6.954 1.00 90.69 113 SER A N 1
ATOM 947 C CA . SER A 1 113 ? -7.940 7.916 -7.215 1.00 90.69 113 SER A CA 1
ATOM 948 C C . SER A 1 113 ? -7.196 8.155 -5.898 1.00 90.69 113 SER A C 1
ATOM 950 O O . SER A 1 113 ? -7.818 8.276 -4.844 1.00 90.69 113 SER A O 1
ATOM 952 N N . GLN A 1 114 ? -5.870 8.304 -5.952 1.00 88.88 114 GLN A N 1
ATOM 953 C CA . GLN A 1 114 ? -5.051 8.540 -4.757 1.00 88.88 114 GLN A CA 1
ATOM 954 C C . GLN A 1 114 ? -5.567 9.708 -3.897 1.00 88.88 114 GLN A C 1
ATOM 956 O O . GLN A 1 114 ? -5.638 9.591 -2.679 1.00 88.88 114 GLN A O 1
ATOM 961 N N . ALA A 1 115 ? -5.952 10.821 -4.531 1.00 91.94 115 ALA A N 1
ATOM 962 C CA . ALA A 1 115 ? -6.471 11.994 -3.830 1.00 91.94 115 ALA A CA 1
ATOM 963 C C . ALA A 1 115 ? -7.819 11.714 -3.148 1.00 91.94 115 ALA A C 1
ATOM 965 O O . ALA A 1 115 ? -8.025 12.117 -2.007 1.00 91.94 115 ALA A O 1
ATOM 966 N N . ARG A 1 116 ? -8.718 10.988 -3.826 1.00 94.00 116 ARG A N 1
ATOM 967 C CA . ARG A 1 116 ? -10.017 10.599 -3.260 1.00 94.00 116 ARG A CA 1
ATOM 968 C C . ARG A 1 116 ? -9.863 9.591 -2.129 1.00 94.00 116 ARG A C 1
ATOM 970 O O . ARG A 1 116 ? -10.593 9.681 -1.154 1.00 94.00 116 ARG A O 1
ATOM 977 N N . LEU A 1 117 ? -8.905 8.671 -2.235 1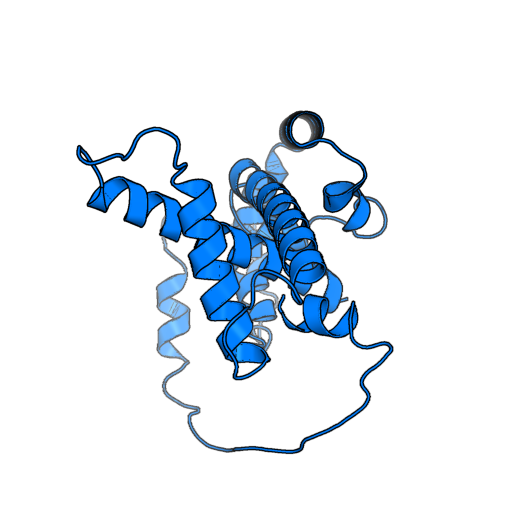.00 94.94 117 LEU A N 1
ATOM 978 C CA . LEU A 1 117 ? -8.583 7.740 -1.158 1.00 94.94 117 LEU A CA 1
ATOM 979 C C . LEU A 1 117 ? -8.095 8.483 0.087 1.00 94.94 117 LEU A C 1
ATOM 981 O O . LEU A 1 117 ? -8.556 8.178 1.180 1.00 94.94 117 LEU A O 1
ATOM 985 N N . SER A 1 118 ? -7.205 9.467 -0.072 1.00 94.00 118 SER A N 1
ATOM 986 C CA . SER A 1 118 ? -6.760 10.301 1.050 1.00 94.00 118 SER A CA 1
ATOM 987 C C . SER A 1 118 ? -7.930 11.050 1.690 1.00 94.00 118 SER A C 1
ATOM 989 O O . SER A 1 118 ? -8.116 10.938 2.891 1.00 94.00 118 SER A O 1
ATOM 991 N N . GLN A 1 119 ? -8.778 11.714 0.898 1.00 95.06 119 GLN A N 1
ATOM 992 C CA . GLN A 1 119 ? -9.970 12.401 1.418 1.00 95.06 119 GLN A CA 1
ATOM 993 C C . GLN A 1 119 ? -10.924 11.453 2.152 1.00 95.06 119 GLN A C 1
ATOM 995 O O . GLN A 1 119 ? -11.418 11.775 3.226 1.00 95.06 119 GLN A O 1
ATOM 1000 N N . TRP A 1 120 ? -11.166 10.269 1.590 1.00 94.94 120 TRP A N 1
ATOM 1001 C CA . TRP A 1 120 ? -11.990 9.249 2.229 1.00 94.94 120 TRP A CA 1
ATOM 1002 C C . TRP A 1 120 ? -11.387 8.785 3.561 1.00 94.94 120 TRP A C 1
ATOM 1004 O O . TRP A 1 120 ? -12.103 8.704 4.554 1.00 94.94 120 TRP A O 1
ATOM 1014 N N . ALA A 1 121 ? -10.077 8.529 3.607 1.00 93.50 121 ALA A N 1
ATOM 1015 C CA . ALA A 1 121 ? -9.389 8.141 4.835 1.00 93.50 121 ALA A CA 1
ATOM 1016 C C . ALA A 1 121 ? -9.458 9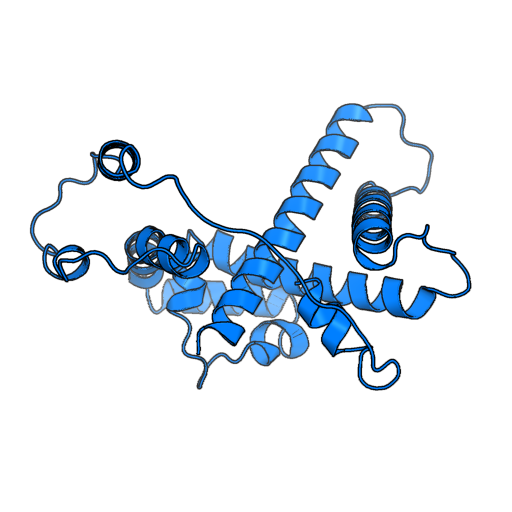.247 5.902 1.00 93.50 121 ALA A C 1
ATOM 1018 O O . ALA A 1 121 ? -9.653 8.950 7.079 1.00 93.50 121 ALA A O 1
ATOM 1019 N N . ASP A 1 122 ? -9.355 10.511 5.487 1.00 92.75 122 ASP A N 1
ATOM 1020 C CA . ASP A 1 122 ? -9.484 11.676 6.364 1.00 92.75 122 ASP A CA 1
ATOM 1021 C C . ASP A 1 122 ? -10.885 11.744 6.977 1.00 92.75 122 ASP A C 1
ATOM 1023 O O . ASP A 1 122 ? -11.013 11.820 8.196 1.00 92.75 122 ASP A O 1
ATOM 1027 N N . MET A 1 123 ? -11.926 11.603 6.154 1.00 93.69 123 MET A N 1
ATOM 1028 C CA . MET A 1 123 ? -13.311 11.567 6.626 1.00 93.69 123 MET A CA 1
ATOM 1029 C C . MET A 1 123 ? -13.565 10.407 7.592 1.00 93.69 123 MET A C 1
ATOM 1031 O O . MET A 1 123 ? -14.227 10.584 8.610 1.00 93.69 123 MET A O 1
ATOM 1035 N N . VAL A 1 124 ? -13.040 9.212 7.303 1.00 91.31 124 VAL A N 1
ATOM 1036 C CA . VAL A 1 124 ? -13.192 8.0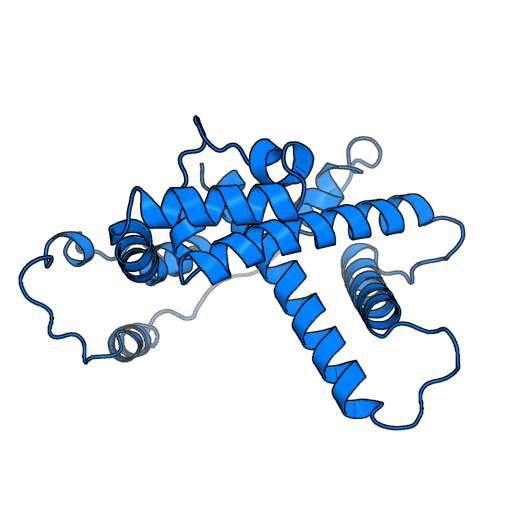51 8.195 1.00 91.31 124 VAL A CA 1
ATOM 1037 C C . VAL A 1 124 ? -12.521 8.305 9.545 1.00 91.31 124 VAL A C 1
ATOM 1039 O O . VAL A 1 124 ? -13.107 7.969 10.573 1.00 91.31 124 VAL A O 1
ATOM 1042 N N . ALA A 1 125 ? -11.331 8.911 9.555 1.00 89.12 125 ALA A N 1
ATOM 1043 C CA . ALA A 1 125 ? -10.631 9.268 10.787 1.00 89.12 125 ALA A CA 1
ATOM 1044 C C . ALA A 1 125 ? -11.377 10.345 11.594 1.00 89.12 125 ALA A C 1
ATOM 1046 O O . ALA A 1 125 ? -11.396 10.283 12.819 1.00 89.12 125 ALA A O 1
ATOM 1047 N N . GLU A 1 126 ? -12.018 11.305 10.923 1.00 91.06 126 GLU A N 1
ATOM 1048 C CA . GLU A 1 126 ? -12.833 12.340 11.571 1.00 91.06 126 GLU A CA 1
ATOM 1049 C C . GLU A 1 126 ? -14.137 11.780 12.150 1.00 91.06 126 GLU A C 1
ATOM 1051 O O . GLU A 1 126 ? -14.525 12.138 13.261 1.00 91.06 126 GLU A O 1
ATOM 1056 N N . CYS A 1 127 ? -14.812 10.882 11.426 1.00 92.50 127 CYS A N 1
ATOM 1057 C CA . CYS A 1 127 ? -16.063 10.280 11.884 1.00 92.50 127 CYS A CA 1
ATOM 1058 C C . CYS A 1 127 ? -15.860 9.215 12.970 1.00 92.50 127 CYS A C 1
ATOM 1060 O O . CYS A 1 127 ? -16.757 9.015 13.783 1.00 92.50 127 CYS A O 1
ATOM 1062 N N . ASN A 1 128 ? -14.713 8.529 12.980 1.00 88.62 128 ASN A N 1
ATOM 1063 C CA . ASN A 1 128 ? -14.393 7.467 13.934 1.00 88.62 128 ASN A CA 1
ATOM 1064 C C . ASN A 1 128 ? -12.999 7.701 14.543 1.00 88.62 128 ASN A C 1
ATOM 1066 O O . ASN A 1 128 ? -12.057 6.986 14.194 1.00 88.62 128 ASN A O 1
ATOM 1070 N N . PRO A 1 129 ? -12.837 8.673 15.457 1.00 87.31 129 PRO A N 1
ATOM 1071 C CA . PRO A 1 129 ? -11.523 9.050 15.990 1.00 87.31 129 PRO A CA 1
ATOM 1072 C C . PRO A 1 129 ? -10.807 7.903 16.721 1.00 87.31 129 PRO A C 1
ATOM 1074 O O . PRO A 1 129 ? -9.575 7.837 16.730 1.00 87.31 129 PRO A O 1
ATOM 1077 N N . ASP A 1 130 ? -11.561 6.953 17.277 1.00 88.88 130 ASP A N 1
ATOM 1078 C CA . ASP A 1 130 ? -11.015 5.795 17.991 1.00 88.88 130 ASP A CA 1
ATOM 1079 C C . ASP A 1 130 ? -10.337 4.777 17.067 1.00 88.88 130 ASP A C 1
ATOM 1081 O O . ASP A 1 130 ? -9.544 3.956 17.533 1.00 88.88 130 ASP A O 1
ATOM 1085 N N . VAL A 1 131 ? -10.582 4.841 15.752 1.00 88.25 131 VAL A N 1
ATOM 1086 C CA . VAL A 1 131 ? -10.054 3.864 14.788 1.00 88.25 131 VAL A CA 1
ATOM 1087 C C . VAL A 1 131 ? -8.525 3.816 14.789 1.00 88.25 131 VAL A C 1
ATOM 1089 O O . VAL A 1 131 ? -7.950 2.743 14.637 1.00 88.25 131 VAL A O 1
ATOM 1092 N N . VAL A 1 132 ? -7.858 4.952 15.022 1.00 87.75 132 VAL A N 1
ATOM 1093 C CA . VAL A 1 132 ? -6.390 5.036 15.100 1.00 87.75 132 VAL A CA 1
ATOM 1094 C C . VAL A 1 132 ? -5.877 4.282 16.327 1.00 87.75 132 VAL A C 1
ATOM 1096 O O . VAL A 1 132 ? -4.923 3.511 16.243 1.00 87.75 132 VAL A O 1
ATOM 1099 N N . GLN A 1 133 ? -6.541 4.460 17.473 1.00 88.56 133 GLN A N 1
ATOM 1100 C CA . GLN A 1 133 ? -6.180 3.758 18.704 1.00 88.56 133 GLN A CA 1
ATOM 1101 C C . GLN A 1 133 ? -6.464 2.263 18.583 1.00 88.56 133 GLN A C 1
ATOM 1103 O O . GLN A 1 133 ? -5.645 1.450 19.002 1.00 88.56 133 GLN A O 1
ATOM 1108 N N . MET A 1 134 ? -7.598 1.890 17.987 1.00 87.88 134 MET A N 1
ATOM 1109 C CA . MET A 1 134 ? -7.930 0.494 17.723 1.00 87.88 134 MET A CA 1
ATOM 1110 C C . MET A 1 134 ? -6.912 -0.146 16.779 1.00 87.88 134 MET A C 1
ATOM 1112 O O . MET A 1 134 ? -6.425 -1.228 17.083 1.00 87.88 134 MET A O 1
ATOM 1116 N N . ALA A 1 135 ? -6.536 0.520 15.684 1.00 90.00 135 ALA A N 1
ATOM 1117 C CA . ALA A 1 135 ? -5.549 0.008 14.735 1.00 90.00 135 ALA A CA 1
ATOM 1118 C C . ALA A 1 135 ? -4.205 -0.272 15.421 1.00 90.00 135 ALA A C 1
ATOM 1120 O O . ALA A 1 135 ? -3.673 -1.369 15.272 1.00 90.00 135 ALA A O 1
ATOM 1121 N N . ALA A 1 136 ? -3.711 0.668 16.232 1.00 88.00 136 ALA A N 1
ATOM 1122 C CA . ALA A 1 136 ? -2.487 0.484 17.012 1.00 88.00 136 ALA A CA 1
ATOM 1123 C C . ALA A 1 136 ? -2.610 -0.647 18.048 1.00 88.00 136 ALA A C 1
ATOM 1125 O O . ALA A 1 136 ? -1.659 -1.391 18.277 1.00 88.00 136 ALA A O 1
ATOM 1126 N N . ARG A 1 137 ? -3.787 -0.803 18.671 1.00 84.69 137 ARG A N 1
ATOM 1127 C CA . ARG A 1 137 ? -4.039 -1.890 19.624 1.00 84.69 137 ARG A CA 1
ATOM 1128 C C . ARG A 1 137 ? -4.045 -3.246 18.937 1.00 84.69 137 ARG A C 1
ATOM 1130 O O . ARG A 1 137 ? -3.432 -4.154 19.467 1.00 84.69 137 ARG A O 1
ATOM 1137 N N . ILE A 1 138 ? -4.694 -3.419 17.784 1.00 87.56 138 ILE A N 1
ATOM 1138 C CA . ILE A 1 138 ? -4.756 -4.750 17.155 1.00 87.56 138 ILE A CA 1
ATOM 1139 C C . ILE A 1 138 ? -3.480 -5.126 16.399 1.00 87.56 138 ILE A C 1
ATOM 1141 O O . ILE A 1 138 ? -3.303 -6.292 16.064 1.00 87.56 138 ILE A O 1
ATOM 1145 N N . GLU A 1 139 ? -2.613 -4.161 16.094 1.00 88.38 139 GLU A N 1
ATOM 1146 C CA . GLU A 1 139 ? -1.425 -4.355 15.259 1.00 88.38 139 GLU A CA 1
ATOM 1147 C C . GLU A 1 139 ? -0.509 -5.514 15.706 1.00 88.38 139 GLU A C 1
ATOM 1149 O O . GLU A 1 139 ? -0.134 -6.305 14.842 1.00 88.38 139 GLU A O 1
ATOM 1154 N N . PRO A 1 140 ? -0.201 -5.725 17.003 1.00 85.69 140 PRO A N 1
ATOM 1155 C CA . PRO A 1 140 ? 0.592 -6.881 17.428 1.00 85.69 140 PRO A CA 1
ATOM 1156 C C . PRO A 1 140 ? -0.072 -8.221 17.091 1.00 85.69 140 PRO A C 1
ATOM 1158 O O . PRO A 1 140 ? 0.595 -9.141 16.625 1.00 85.69 140 PRO A O 1
ATOM 1161 N N . LEU A 1 141 ? -1.391 -8.321 17.286 1.00 83.38 141 LEU A N 1
ATOM 1162 C CA . LEU A 1 141 ? -2.156 -9.518 16.936 1.00 83.38 141 LEU A CA 1
ATOM 1163 C C . LEU A 1 141 ? -2.194 -9.713 15.417 1.00 83.38 141 LEU A C 1
ATOM 1165 O O . LEU A 1 141 ? -2.032 -10.827 14.934 1.00 83.38 141 LEU A O 1
ATOM 1169 N N . PHE A 1 142 ? -2.369 -8.623 14.669 1.00 87.06 142 PHE A N 1
ATOM 1170 C CA . PHE A 1 142 ? -2.339 -8.638 13.212 1.00 87.06 142 PHE A CA 1
ATOM 1171 C C . PHE A 1 142 ? -1.020 -9.212 12.685 1.00 87.06 142 PHE A C 1
ATOM 1173 O O . PHE A 1 142 ? -1.041 -10.123 11.862 1.00 87.06 142 PHE A O 1
ATOM 1180 N N . LEU A 1 143 ? 0.112 -8.706 13.182 1.00 86.62 143 LEU A N 1
ATOM 1181 C CA . LEU A 1 143 ? 1.444 -9.156 12.776 1.00 86.62 143 LEU A CA 1
ATOM 1182 C C . LEU A 1 143 ? 1.675 -10.626 13.143 1.00 86.62 143 LEU A C 1
ATOM 1184 O O . LEU A 1 143 ? 2.067 -11.402 12.280 1.00 86.62 143 LEU A O 1
ATOM 1188 N N . ALA A 1 144 ? 1.313 -11.039 14.361 1.00 82.50 144 ALA A N 1
ATOM 1189 C CA . ALA A 1 144 ? 1.409 -12.440 14.773 1.00 82.50 144 ALA A CA 1
ATOM 1190 C C . ALA A 1 144 ? 0.604 -13.379 13.852 1.00 82.50 144 ALA A C 1
ATOM 1192 O O . ALA A 1 144 ? 1.074 -14.460 13.503 1.00 82.50 144 ALA A O 1
ATOM 1193 N N . CYS A 1 145 ? -0.586 -12.960 13.404 1.00 82.75 145 CYS A N 1
ATOM 1194 C CA . CYS A 1 145 ? -1.365 -13.723 12.427 1.00 82.75 145 CYS A CA 1
ATOM 1195 C C . CYS A 1 145 ? -0.697 -13.784 11.047 1.00 82.75 145 CYS A C 1
ATOM 1197 O O . CYS A 1 145 ? -0.805 -14.800 10.362 1.00 82.75 145 CYS A O 1
ATOM 1199 N N . MET A 1 146 ? -0.045 -12.706 10.611 1.00 85.06 146 MET A N 1
ATOM 1200 C CA . MET A 1 146 ? 0.660 -12.678 9.329 1.00 85.06 146 MET A CA 1
ATOM 1201 C C . MET A 1 146 ? 1.904 -13.575 9.334 1.00 85.06 146 MET A C 1
ATOM 1203 O O . MET A 1 146 ? 2.149 -14.255 8.333 1.00 85.06 146 MET A O 1
ATOM 1207 N N . ASP A 1 147 ? 2.585 -13.646 10.478 1.00 82.56 147 ASP A N 1
ATOM 1208 C CA . ASP A 1 147 ? 3.737 -14.513 10.751 1.00 82.56 147 ASP A CA 1
ATOM 1209 C C . ASP A 1 147 ? 3.347 -15.977 11.034 1.00 82.56 147 ASP A C 1
ATOM 1211 O O . ASP A 1 147 ? 4.199 -16.783 11.398 1.00 82.56 147 ASP A O 1
ATOM 1215 N N . GLU A 1 148 ? 2.059 -16.329 10.907 1.00 78.94 148 GLU A N 1
ATOM 1216 C CA . GLU A 1 148 ? 1.524 -17.676 11.176 1.00 78.94 148 GLU A CA 1
ATOM 1217 C C . GLU A 1 148 ? 1.831 -18.181 12.596 1.00 78.94 148 GLU A C 1
ATOM 1219 O O . GLU A 1 148 ? 1.850 -19.382 12.870 1.00 78.94 148 GLU A O 1
ATOM 1224 N N . SER A 1 149 ? 2.033 -17.248 13.529 1.00 74.56 149 SER A N 1
ATOM 1225 C CA . SER A 1 149 ? 2.260 -17.563 14.933 1.00 74.56 149 SER A CA 1
ATOM 1226 C C . SER A 1 149 ? 0.992 -18.137 15.561 1.00 74.56 149 SER A C 1
ATOM 1228 O O . SER A 1 149 ? -0.129 -17.723 15.245 1.00 74.56 149 SER A O 1
ATOM 1230 N N . ALA A 1 150 ? 1.166 -19.079 16.491 1.00 64.56 150 ALA A N 1
ATOM 1231 C CA . ALA A 1 150 ? 0.051 -19.620 17.255 1.00 64.56 150 ALA A CA 1
ATOM 1232 C C . ALA A 1 150 ? -0.694 -18.482 17.983 1.00 64.56 150 ALA A C 1
ATOM 1234 O O . ALA A 1 150 ? -0.049 -17.569 18.513 1.00 64.56 150 ALA A O 1
ATOM 1235 N N . PRO A 1 151 ? -2.041 -18.510 18.018 1.00 60.28 151 PRO A N 1
ATOM 1236 C CA . PRO A 1 151 ? -2.803 -17.505 18.744 1.00 60.28 151 PRO A CA 1
ATOM 1237 C C . PRO A 1 151 ? -2.377 -17.515 20.220 1.00 60.28 151 PRO A C 1
ATOM 1239 O O . PRO A 1 151 ? -2.135 -18.595 20.770 1.00 60.28 151 PRO A O 1
ATOM 1242 N N . PRO A 1 152 ? -2.272 -16.345 20.877 1.00 57.09 152 PRO A N 1
ATOM 1243 C CA . PRO A 1 152 ? -1.932 -16.307 22.290 1.00 57.09 152 PRO A CA 1
ATOM 1244 C C . PRO A 1 152 ? -2.944 -17.155 23.083 1.00 57.09 152 PRO A C 1
ATOM 1246 O O . PRO A 1 152 ? -4.142 -17.092 22.799 1.00 57.09 152 PRO A O 1
ATOM 1249 N N . PRO A 1 153 ? -2.488 -17.948 24.070 1.00 56.34 153 PRO A N 1
ATOM 1250 C CA . PRO A 1 153 ? -3.342 -18.880 24.811 1.00 56.34 153 PRO A CA 1
ATOM 1251 C C . PRO A 1 153 ? -4.431 -18.185 25.642 1.00 56.34 153 PRO A C 1
ATOM 1253 O O . PRO A 1 153 ? -5.371 -18.836 26.091 1.00 56.34 153 PRO A O 1
ATOM 1256 N N . GLU A 1 154 ? -4.337 -16.866 25.821 1.00 52.38 154 GLU A N 1
ATOM 1257 C CA . GLU A 1 154 ? -5.303 -16.067 26.560 1.00 52.38 154 GLU A CA 1
ATOM 1258 C C . GLU A 1 154 ? -5.915 -14.989 25.653 1.00 52.38 154 GLU A C 1
ATOM 1260 O O . GLU A 1 154 ? -5.216 -14.138 25.097 1.00 52.38 154 GLU A O 1
ATOM 1265 N N . PHE A 1 155 ? -7.250 -14.956 25.593 1.00 49.84 155 PHE A N 1
ATOM 1266 C CA . PHE A 1 155 ? -8.058 -13.847 25.055 1.00 49.84 155 PHE A CA 1
ATOM 1267 C C . PHE A 1 155 ? -7.848 -12.513 25.818 1.00 49.84 155 PHE A C 1
ATOM 1269 O O . PHE A 1 155 ? -8.412 -11.477 25.459 1.00 49.84 155 PHE A O 1
ATOM 1276 N N . ALA A 1 156 ? -6.966 -12.514 26.824 1.00 47.94 156 ALA A N 1
ATOM 1277 C CA . ALA A 1 156 ? -6.610 -11.416 27.711 1.00 47.94 156 ALA A CA 1
ATOM 1278 C C . ALA A 1 156 ? -6.206 -10.116 26.997 1.00 47.94 156 ALA A C 1
ATOM 1280 O O . ALA A 1 156 ? -6.405 -9.039 27.557 1.00 47.94 156 ALA A O 1
ATOM 1281 N N . PHE A 1 157 ? -5.675 -10.176 25.772 1.00 50.81 157 PHE A N 1
ATOM 1282 C CA . PHE A 1 157 ? -5.206 -8.978 25.068 1.00 50.81 157 PHE A CA 1
ATOM 1283 C C . PHE A 1 157 ? -6.323 -7.957 24.786 1.00 50.81 157 PHE A C 1
ATOM 1285 O O . PHE A 1 157 ? -6.086 -6.752 24.852 1.00 50.81 157 PHE A O 1
ATOM 1292 N N . LEU A 1 158 ? -7.544 -8.427 24.506 1.00 47.69 158 LEU A N 1
ATOM 1293 C CA . LEU A 1 158 ? -8.709 -7.557 24.307 1.00 47.69 158 LEU A CA 1
ATOM 1294 C C . LEU A 1 158 ? -9.523 -7.356 25.591 1.00 47.69 158 LEU A C 1
ATOM 1296 O O . LEU A 1 158 ? -10.296 -6.412 25.662 1.00 47.69 158 LEU A O 1
ATOM 1300 N N . GLU A 1 159 ? -9.357 -8.208 26.603 1.00 50.03 159 GLU A N 1
ATOM 1301 C CA . GLU A 1 159 ? -10.150 -8.165 27.841 1.00 50.03 159 GLU A CA 1
ATOM 1302 C C . GLU A 1 159 ? -9.551 -7.245 28.923 1.00 50.03 159 GLU A C 1
ATOM 1304 O O . GLU A 1 159 ? -10.266 -6.801 29.815 1.00 50.03 159 GLU A O 1
ATOM 1309 N N . HIS A 1 160 ? -8.272 -6.859 28.825 1.00 48.41 160 HIS A N 1
ATOM 1310 C CA . HIS A 1 160 ? -7.621 -5.920 29.760 1.00 48.41 160 HIS A CA 1
ATOM 1311 C C . HIS A 1 160 ? -7.792 -4.441 29.347 1.00 48.41 160 HIS A C 1
ATOM 1313 O O . HIS A 1 160 ? -6.871 -3.629 29.474 1.00 48.41 160 HIS A O 1
ATOM 1319 N N . LEU A 1 161 ? -8.978 -4.087 28.839 1.00 48.38 161 LEU A N 1
ATOM 1320 C CA . LEU A 1 161 ? -9.310 -2.759 28.299 1.00 48.38 161 LEU A CA 1
ATOM 1321 C C . LEU A 1 161 ? -9.320 -1.624 29.338 1.00 48.38 161 LEU A C 1
ATOM 1323 O O . LEU A 1 161 ? -9.219 -0.464 28.942 1.00 48.38 161 LEU A O 1
ATOM 1327 N N . ASP A 1 162 ? -9.352 -1.938 30.636 1.00 44.78 162 ASP A N 1
ATOM 1328 C CA . ASP A 1 162 ? -9.536 -0.934 31.695 1.00 44.78 162 ASP A CA 1
ATOM 1329 C C . ASP A 1 162 ? -8.259 -0.591 32.495 1.00 44.78 162 ASP A C 1
ATOM 1331 O O . ASP A 1 162 ? -8.320 0.233 33.407 1.00 44.78 162 ASP A O 1
ATOM 1335 N N . GLY A 1 163 ? -7.094 -1.190 32.191 1.00 44.91 163 GLY A N 1
ATOM 1336 C CA . GLY A 1 163 ? -5.988 -1.223 33.170 1.00 44.91 163 GLY A CA 1
ATOM 1337 C C . GLY A 1 163 ? -4.554 -0.912 32.729 1.00 44.91 163 GLY A C 1
ATOM 1338 O O . GLY A 1 163 ? -3.695 -0.821 33.604 1.00 44.91 163 GLY A O 1
ATOM 1339 N N . TYR A 1 164 ? -4.230 -0.754 31.441 1.00 39.75 164 TYR A N 1
ATOM 1340 C CA . TYR A 1 164 ? -2.817 -0.638 31.037 1.00 39.75 164 TYR A CA 1
ATOM 1341 C C . TYR A 1 164 ? -2.287 0.812 31.015 1.00 39.75 164 TYR A C 1
ATOM 1343 O O . TYR A 1 164 ? -2.759 1.625 30.213 1.00 39.75 164 TYR A O 1
ATOM 1351 N N . PRO A 1 165 ? -1.261 1.164 31.822 1.00 43.00 165 PRO A N 1
ATOM 1352 C CA . PRO A 1 165 ? -0.539 2.420 31.656 1.00 43.00 165 PRO A CA 1
ATOM 1353 C C . PRO A 1 165 ? 0.239 2.405 30.331 1.00 43.00 165 PRO A C 1
ATOM 1355 O O . PRO A 1 165 ? 0.934 1.443 30.010 1.00 43.00 165 PRO A O 1
ATOM 1358 N N . GLN A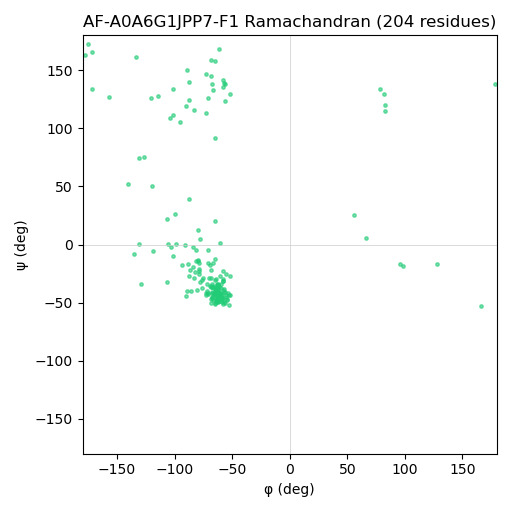 1 166 ? 0.137 3.494 29.564 1.00 47.00 166 GLN A N 1
ATOM 1359 C CA . GLN A 1 166 ? 0.625 3.651 28.181 1.00 47.00 166 GLN A CA 1
ATOM 1360 C C . GLN A 1 166 ? 2.162 3.592 27.983 1.00 47.00 166 GLN A C 1
ATOM 1362 O O . GLN A 1 166 ? 2.677 4.105 26.992 1.00 47.00 166 GLN A O 1
ATOM 1367 N N . THR A 1 167 ? 2.936 3.021 28.908 1.00 41.34 167 THR A N 1
ATOM 1368 C CA . THR A 1 167 ? 4.400 3.201 28.952 1.00 41.34 167 THR A CA 1
ATOM 1369 C C . THR A 1 167 ? 5.233 1.934 28.794 1.00 41.34 167 THR A C 1
ATOM 1371 O O . THR A 1 167 ? 6.452 2.044 28.663 1.00 41.34 167 THR A O 1
ATOM 1374 N N . THR A 1 168 ? 4.644 0.740 28.734 1.00 39.31 168 THR A N 1
ATOM 1375 C CA . THR A 1 168 ? 5.426 -0.497 28.570 1.00 39.31 168 THR A CA 1
ATOM 1376 C C . THR A 1 168 ? 5.318 -1.022 27.144 1.00 39.31 168 THR A C 1
ATOM 1378 O O . THR A 1 168 ? 4.278 -1.502 26.705 1.00 39.31 168 THR A O 1
ATOM 1381 N N . ARG A 1 169 ? 6.420 -0.899 26.395 1.00 40.25 169 ARG A N 1
ATOM 1382 C CA . ARG A 1 169 ? 6.565 -1.472 25.052 1.00 40.25 169 ARG A CA 1
ATOM 1383 C C . ARG A 1 169 ? 6.317 -2.988 25.127 1.00 40.25 169 ARG A C 1
ATOM 1385 O O . ARG A 1 169 ? 7.047 -3.657 25.855 1.00 40.25 169 ARG A O 1
ATOM 1392 N N . PRO A 1 170 ? 5.371 -3.547 24.356 1.00 44.75 170 PRO A N 1
ATOM 1393 C CA . PRO A 1 170 ? 4.981 -4.954 24.476 1.00 44.75 170 PRO A CA 1
ATOM 1394 C C . PRO A 1 170 ? 6.044 -5.945 23.963 1.00 44.75 170 PRO A C 1
ATOM 1396 O O . PRO A 1 170 ? 5.901 -7.145 24.148 1.00 44.75 170 PRO A O 1
ATOM 1399 N N . VAL A 1 171 ? 7.149 -5.471 23.377 1.00 44.59 171 VAL A N 1
ATOM 1400 C CA . VAL A 1 171 ? 8.167 -6.299 22.702 1.00 44.59 171 VAL A CA 1
ATOM 1401 C C . VAL A 1 171 ? 8.977 -7.194 23.660 1.00 44.59 171 VAL A C 1
ATOM 1403 O O . VAL A 1 171 ? 9.514 -8.213 23.237 1.00 44.59 171 VAL A O 1
ATOM 1406 N N . THR A 1 172 ? 9.053 -6.885 24.958 1.00 43.84 172 THR A N 1
ATOM 1407 C CA . THR A 1 172 ? 9.897 -7.650 25.900 1.00 43.84 172 THR A CA 1
ATOM 1408 C C . THR A 1 172 ? 9.287 -8.952 26.423 1.00 43.84 172 THR A C 1
ATOM 1410 O O . THR A 1 172 ? 10.034 -9.769 26.950 1.00 43.84 172 THR A O 1
ATOM 1413 N N . LEU A 1 173 ? 7.981 -9.194 26.256 1.00 41.16 173 LEU A N 1
ATOM 1414 C CA . LEU A 1 173 ? 7.372 -10.482 26.635 1.00 41.16 173 LEU A CA 1
ATOM 1415 C C . LEU A 1 173 ? 7.459 -11.542 25.522 1.00 41.16 173 LEU A C 1
ATOM 1417 O O . LEU A 1 173 ? 7.446 -12.731 25.819 1.00 41.16 173 LEU A O 1
ATOM 1421 N N . PHE A 1 174 ? 7.626 -11.135 24.258 1.00 42.88 174 PHE A N 1
ATOM 1422 C CA . PHE A 1 174 ? 7.661 -12.060 23.115 1.00 42.88 174 PHE A CA 1
ATOM 1423 C C . PHE A 1 174 ? 9.000 -12.799 22.961 1.00 42.88 174 PHE A C 1
ATOM 1425 O O . PHE A 1 174 ? 9.020 -13.958 22.558 1.00 42.88 174 PHE A O 1
ATOM 1432 N N . LEU A 1 175 ? 10.120 -12.170 23.339 1.00 41.75 175 LEU A N 1
ATOM 1433 C CA . LEU A 1 175 ? 11.461 -12.760 23.190 1.00 41.75 175 LEU A CA 1
ATOM 1434 C C . LEU A 1 175 ? 11.828 -13.783 24.279 1.00 41.75 175 LEU A C 1
ATOM 1436 O O . LEU A 1 175 ? 12.792 -14.523 24.109 1.00 41.75 175 LEU A O 1
ATOM 1440 N N . LEU A 1 176 ? 11.086 -13.846 25.389 1.00 37.94 176 LEU A N 1
ATOM 1441 C CA . LEU A 1 176 ? 11.381 -14.780 26.485 1.00 37.94 176 LEU A CA 1
ATOM 1442 C C . LEU A 1 176 ? 10.804 -16.188 26.261 1.00 37.94 176 LEU A C 1
ATOM 1444 O O . LEU A 1 176 ? 11.318 -17.136 26.845 1.00 37.94 176 LEU A O 1
ATOM 1448 N N . ASN A 1 177 ? 9.812 -16.342 25.377 1.00 36.16 177 ASN A N 1
ATOM 1449 C CA . ASN A 1 177 ? 9.161 -17.633 25.120 1.00 36.16 177 ASN A CA 1
ATOM 1450 C C . ASN A 1 177 ? 9.631 -18.336 23.833 1.00 36.16 177 ASN A C 1
ATOM 1452 O O . ASN A 1 177 ? 9.324 -19.507 23.645 1.00 36.16 177 ASN A O 1
ATOM 1456 N N . GLN A 1 178 ? 10.399 -17.668 22.963 1.00 39.69 178 GLN A N 1
ATOM 1457 C CA . GLN A 1 178 ? 10.893 -18.253 21.704 1.00 39.69 178 GLN A CA 1
ATOM 1458 C C . GLN A 1 178 ? 12.178 -19.090 21.848 1.00 39.69 178 GLN A C 1
ATOM 1460 O O . GLN A 1 178 ? 12.632 -19.682 20.878 1.00 39.69 178 GLN A O 1
ATOM 1465 N N . ALA A 1 179 ? 12.767 -19.199 23.042 1.00 34.62 179 ALA A N 1
ATOM 1466 C CA . ALA A 1 179 ? 14.022 -19.932 23.241 1.00 34.62 179 ALA A CA 1
ATOM 1467 C C . ALA A 1 179 ? 13.868 -21.468 23.334 1.00 34.62 179 ALA A C 1
ATOM 1469 O O . ALA A 1 179 ? 14.813 -22.130 23.764 1.00 34.62 179 ALA A O 1
ATOM 1470 N N . HIS A 1 180 ? 12.708 -22.045 22.988 1.00 35.84 180 HIS A N 1
ATOM 1471 C CA . HIS A 1 180 ? 12.425 -23.448 23.311 1.00 35.84 180 HIS A CA 1
ATOM 1472 C C . HIS A 1 180 ? 11.907 -24.354 22.181 1.00 35.84 180 HIS A C 1
ATOM 1474 O O . HIS A 1 180 ? 11.729 -25.538 22.451 1.00 35.84 180 HIS A O 1
ATOM 1480 N N . ASP A 1 181 ? 11.737 -23.875 20.944 1.00 36.50 181 ASP A N 1
ATOM 1481 C CA . ASP A 1 181 ? 11.102 -24.686 19.884 1.00 36.50 181 ASP A CA 1
ATOM 1482 C C . ASP A 1 181 ? 11.759 -24.534 18.498 1.00 36.50 181 ASP A C 1
ATOM 1484 O O . ASP A 1 181 ?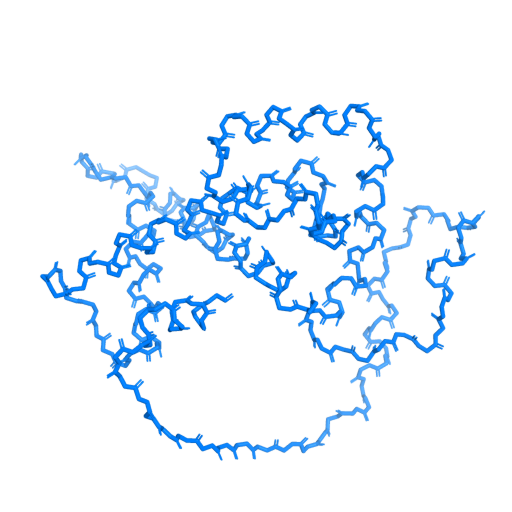 11.113 -24.291 17.484 1.00 36.50 181 ASP A O 1
ATOM 1488 N N . ASP A 1 182 ? 13.080 -24.720 18.446 1.00 37.91 182 ASP A N 1
ATOM 1489 C CA . ASP A 1 182 ? 13.784 -25.013 17.194 1.00 37.91 182 ASP A CA 1
ATOM 1490 C C . ASP A 1 182 ? 13.960 -26.532 17.047 1.00 37.91 182 ASP A C 1
ATOM 1492 O O . ASP A 1 182 ? 14.839 -27.100 17.706 1.00 37.91 182 ASP A O 1
ATOM 1496 N N . ARG A 1 183 ? 13.177 -27.184 16.165 1.00 32.00 183 ARG A N 1
ATOM 1497 C CA . ARG A 1 183 ? 13.603 -28.319 15.305 1.00 32.00 183 ARG A CA 1
ATOM 1498 C C . ARG A 1 183 ? 12.469 -28.876 14.422 1.00 32.00 183 ARG A C 1
ATOM 1500 O O . ARG A 1 183 ? 11.388 -29.152 14.912 1.00 32.00 183 ARG A O 1
ATOM 1507 N N . GLU A 1 184 ? 12.844 -29.171 13.168 1.00 30.84 184 GLU A N 1
ATOM 1508 C CA . GLU A 1 184 ? 12.124 -29.930 12.113 1.00 30.84 184 GLU A CA 1
ATOM 1509 C C . GLU A 1 184 ? 11.072 -29.136 11.309 1.00 30.84 184 GLU A C 1
ATOM 1511 O O . GLU A 1 184 ? 10.217 -28.474 11.865 1.00 30.84 184 GLU A O 1
ATOM 1516 N N . GLY A 1 185 ? 11.043 -29.130 9.974 1.00 29.28 185 GLY A N 1
ATOM 1517 C CA . GLY A 1 185 ? 11.746 -29.915 8.964 1.00 29.28 185 GLY A CA 1
ATOM 1518 C C . GLY A 1 185 ? 11.358 -29.441 7.550 1.00 29.28 185 GLY A C 1
ATOM 1519 O O . GLY A 1 185 ? 10.389 -28.716 7.350 1.00 29.28 185 GLY A O 1
ATOM 1520 N N . GLN A 1 186 ? 12.184 -29.822 6.581 1.00 30.83 186 GLN A N 1
ATOM 1521 C CA . GLN A 1 186 ? 12.339 -29.273 5.229 1.00 30.83 186 GLN A CA 1
ATOM 1522 C C . GLN A 1 186 ? 11.425 -29.897 4.143 1.00 30.83 186 GLN A C 1
ATOM 1524 O O . GLN A 1 186 ? 11.209 -31.103 4.147 1.00 30.83 186 GLN A O 1
ATOM 1529 N N . ALA A 1 187 ? 11.095 -29.068 3.140 1.00 30.62 187 ALA A N 1
ATOM 1530 C CA . ALA A 1 187 ? 11.236 -29.264 1.677 1.00 30.62 187 ALA A CA 1
ATOM 1531 C C . ALA A 1 187 ? 10.277 -30.132 0.800 1.00 30.62 187 ALA A C 1
ATOM 1533 O O . ALA A 1 187 ? 10.058 -31.318 1.019 1.00 30.62 187 ALA A O 1
ATOM 1534 N N . ASP A 1 188 ? 9.919 -29.479 -0.325 1.00 33.50 188 ASP A N 1
ATOM 1535 C CA . ASP A 1 188 ? 9.753 -29.914 -1.732 1.00 33.50 188 ASP A CA 1
ATOM 1536 C C . ASP A 1 188 ? 8.474 -30.597 -2.270 1.00 33.50 188 ASP A C 1
ATOM 1538 O O . ASP A 1 188 ? 8.180 -31.755 -1.973 1.00 33.50 188 ASP A O 1
ATOM 1542 N N . ARG A 1 189 ? 7.845 -29.941 -3.275 1.00 29.61 189 ARG A N 1
ATOM 1543 C CA . ARG A 1 189 ? 7.809 -30.411 -4.689 1.00 29.61 189 ARG A CA 1
ATOM 1544 C C . ARG A 1 189 ? 7.211 -29.404 -5.703 1.00 29.61 189 ARG A C 1
ATOM 1546 O O . ARG A 1 189 ? 6.137 -28.851 -5.506 1.00 29.61 189 ARG A O 1
ATOM 1553 N N . GLU A 1 190 ? 7.934 -29.257 -6.819 1.00 36.03 190 GLU A N 1
ATOM 1554 C CA . GLU A 1 190 ? 7.596 -28.682 -8.146 1.00 36.03 190 GLU A CA 1
ATOM 1555 C C . GLU A 1 190 ? 6.433 -29.455 -8.857 1.00 36.03 190 GLU A C 1
ATOM 1557 O O . GLU A 1 190 ? 6.150 -30.575 -8.444 1.00 36.03 190 GLU A O 1
ATOM 1562 N N . ARG A 1 191 ? 5.733 -29.081 -9.956 1.00 32.66 191 ARG A N 1
ATOM 1563 C CA . ARG A 1 191 ? 5.787 -28.038 -11.018 1.00 32.66 191 ARG A CA 1
ATOM 1564 C C . ARG A 1 191 ? 4.492 -28.090 -11.887 1.00 32.66 191 ARG A C 1
ATOM 1566 O O . ARG A 1 191 ? 3.866 -29.142 -11.967 1.00 32.66 191 ARG A O 1
ATOM 1573 N N . ASN A 1 192 ? 4.275 -27.024 -12.681 1.00 31.02 192 ASN A N 1
ATOM 1574 C CA . ASN A 1 192 ? 3.498 -26.871 -13.943 1.00 31.02 192 ASN A CA 1
ATOM 1575 C C . ASN A 1 192 ? 1.970 -26.650 -13.911 1.00 31.02 192 ASN A C 1
ATOM 1577 O O . ASN A 1 192 ? 1.235 -27.597 -13.686 1.00 31.02 192 ASN A O 1
ATOM 1581 N N . VAL A 1 193 ? 1.520 -25.462 -14.364 1.00 35.09 193 VAL A N 1
ATOM 1582 C CA . VAL A 1 193 ? 0.841 -25.209 -15.667 1.00 35.09 193 VAL A CA 1
ATOM 1583 C C . VAL A 1 193 ? 1.035 -23.722 -16.025 1.00 35.09 193 VAL A C 1
ATOM 1585 O O . VAL A 1 193 ? 0.756 -22.857 -15.201 1.00 35.09 193 VAL A O 1
ATOM 1588 N N . ILE A 1 194 ? 1.545 -23.432 -17.231 1.00 43.25 194 ILE A N 1
ATOM 1589 C CA . ILE A 1 194 ? 1.789 -22.087 -17.791 1.00 43.25 194 ILE A CA 1
ATOM 1590 C C . ILE A 1 194 ? 0.650 -21.769 -18.767 1.00 43.25 194 ILE A C 1
ATOM 1592 O O . ILE A 1 194 ? 0.546 -22.416 -19.806 1.00 43.25 194 ILE A O 1
ATOM 1596 N N . GLY A 1 195 ? -0.206 -20.807 -18.423 1.00 35.84 195 GLY A N 1
ATOM 1597 C CA . GLY A 1 195 ? -1.292 -20.327 -19.291 1.00 35.84 195 GLY A CA 1
ATOM 1598 C C . GLY A 1 195 ? -2.320 -19.480 -18.543 1.00 35.84 195 GLY A C 1
ATOM 1599 O O . GLY A 1 195 ? -2.509 -18.318 -18.880 1.00 35.84 195 GLY A O 1
ATOM 1600 N N . ASP A 1 196 ? -2.859 -20.014 -17.445 1.00 33.94 196 ASP A N 1
ATOM 1601 C CA . ASP A 1 196 ? -3.733 -19.288 -16.499 1.00 33.94 196 ASP A CA 1
ATOM 1602 C C . ASP A 1 196 ? -2.943 -18.616 -15.353 1.00 33.94 196 ASP A C 1
ATOM 1604 O O . ASP A 1 196 ? -3.474 -17.927 -14.487 1.00 33.94 196 ASP A O 1
ATOM 1608 N N . THR A 1 197 ? -1.623 -18.786 -15.373 1.00 41.66 197 THR A N 1
ATOM 1609 C CA . THR A 1 197 ? -0.669 -18.425 -14.320 1.00 41.66 197 THR A CA 1
ATOM 1610 C C . THR A 1 197 ? -0.275 -16.954 -14.321 1.00 41.66 197 THR A C 1
ATOM 1612 O O . THR A 1 197 ? 0.481 -16.560 -13.450 1.00 41.66 197 THR A O 1
ATOM 1615 N N . MET A 1 198 ? -0.705 -16.120 -15.270 1.00 39.28 198 MET A N 1
ATOM 1616 C CA . MET A 1 198 ? -0.181 -14.745 -15.378 1.00 39.28 198 MET A CA 1
ATOM 1617 C C . MET A 1 198 ? -0.790 -13.757 -14.371 1.00 39.28 198 MET A C 1
ATOM 1619 O O . MET A 1 198 ? -0.133 -12.779 -14.032 1.00 39.28 198 MET A O 1
ATOM 1623 N N . GLN A 1 199 ? -1.986 -14.028 -13.838 1.00 38.72 199 GLN A N 1
ATOM 1624 C CA . GLN A 1 199 ? -2.505 -13.333 -12.648 1.00 38.72 199 GLN A CA 1
ATOM 1625 C C . GLN A 1 199 ? -2.087 -14.041 -11.356 1.00 38.72 199 GLN A C 1
ATOM 1627 O O . GLN A 1 199 ? -1.649 -13.373 -10.426 1.00 38.72 199 GLN A O 1
ATOM 1632 N N . ALA A 1 200 ? -2.112 -15.379 -11.340 1.00 40.12 200 ALA A N 1
ATOM 1633 C CA . ALA A 1 200 ? -1.708 -16.165 -10.175 1.00 40.12 200 ALA A CA 1
ATOM 1634 C C . ALA A 1 200 ? -0.223 -15.981 -9.816 1.00 40.12 200 ALA A C 1
ATOM 1636 O O . ALA A 1 200 ? 0.105 -15.859 -8.649 1.00 40.12 200 ALA A O 1
ATOM 1637 N N . THR A 1 201 ? 0.683 -15.853 -10.796 1.00 46.16 201 THR A N 1
ATOM 1638 C CA . THR A 1 201 ? 2.101 -15.590 -10.500 1.00 46.16 201 THR A CA 1
ATOM 1639 C C . THR A 1 201 ? 2.308 -14.213 -9.896 1.00 46.16 201 THR A C 1
ATOM 1641 O O . THR A 1 201 ? 3.124 -14.112 -9.003 1.00 46.16 201 THR A O 1
ATOM 1644 N N . LEU A 1 202 ? 1.577 -13.173 -10.304 1.00 46.03 202 LEU A N 1
ATOM 1645 C CA . LEU A 1 202 ? 1.697 -11.841 -9.695 1.00 46.03 202 LEU A CA 1
ATOM 1646 C C . LEU A 1 202 ? 1.013 -11.746 -8.319 1.00 46.03 202 LEU A C 1
ATOM 1648 O O . LEU A 1 202 ? 1.505 -11.013 -7.466 1.00 46.03 202 LEU A O 1
ATOM 1652 N N . GLU A 1 203 ? -0.061 -12.502 -8.075 1.00 44.09 203 GLU A N 1
ATOM 1653 C CA . GLU A 1 203 ? -0.629 -12.695 -6.729 1.00 44.09 203 GLU A CA 1
ATOM 1654 C C . GLU A 1 203 ? 0.286 -13.549 -5.827 1.00 44.09 203 GLU A C 1
ATOM 1656 O O . GLU A 1 203 ? 0.342 -13.292 -4.633 1.00 44.09 203 GLU A O 1
ATOM 1661 N N . ASP A 1 204 ? 1.085 -14.467 -6.388 1.00 47.75 204 ASP A N 1
ATOM 1662 C CA . ASP A 1 204 ? 2.168 -15.187 -5.689 1.00 47.75 204 ASP A CA 1
ATOM 1663 C C . ASP A 1 204 ? 3.464 -14.346 -5.539 1.00 47.75 204 ASP A C 1
ATOM 1665 O O . ASP A 1 204 ? 4.384 -14.712 -4.794 1.00 47.75 204 ASP A O 1
ATOM 1669 N N . TRP A 1 205 ? 3.589 -13.223 -6.264 1.00 47.69 205 TRP A N 1
ATOM 1670 C CA . TRP A 1 205 ? 4.671 -12.240 -6.080 1.00 47.69 205 TRP A CA 1
ATOM 1671 C C . TRP A 1 205 ? 4.418 -11.329 -4.873 1.00 47.69 205 TRP A C 1
ATOM 1673 O O . TRP A 1 205 ? 5.368 -10.712 -4.380 1.00 47.69 205 TRP A O 1
ATOM 1683 N N . ILE A 1 206 ? 3.151 -11.227 -4.454 1.00 40.38 206 ILE A N 1
ATOM 1684 C CA . ILE A 1 206 ? 2.625 -10.407 -3.352 1.00 40.38 206 ILE A CA 1
ATOM 1685 C C . ILE A 1 206 ? 1.741 -11.320 -2.510 1.00 40.38 206 ILE A C 1
ATOM 1687 O O . ILE A 1 206 ? 0.798 -10.849 -1.853 1.00 40.38 206 ILE A O 1
#

Mean predicted aligned error: 12.98 Å

Organism: NCBI:txid1314801

Solvent-accessible surface area (backbone atoms only — not comparable to full-atom values): 12391 Å² total; per-residue (Å²): 119,64,63,67,44,48,36,50,50,36,30,22,50,55,27,50,53,44,55,51,45,24,53,50,52,52,62,76,48,72,84,73,72,64,89,90,72,54,52,63,57,54,28,48,51,50,53,49,41,55,51,43,27,71,76,68,75,41,80,76,47,87,80,85,44,47,66,59,55,50,51,53,48,53,49,44,56,33,4,45,47,44,39,48,51,25,68,73,33,70,27,72,14,42,59,78,69,52,52,59,91,83,52,38,68,56,48,64,57,69,70,40,53,74,69,55,46,51,53,51,52,50,51,50,44,69,75,38,66,61,52,37,59,50,9,55,66,43,25,65,61,48,51,37,55,75,70,68,47,79,76,72,97,57,77,53,82,74,69,56,78,89,73,76,74,98,77,70,75,74,69,72,69,60,69,71,70,65,84,78,78,91,79,87,85,84,88,90,84,90,86,90,74,89,78,82,36,74,61,54,51,55,57,72,73,64

pLDDT: mean 74.67, std 21.86, range [29.28, 96.31]

Foldseek 3Di:
DVLQLLLLVVLLVLLVQLVVQLVVQCVVCVPPDDPPDHSSVVSLQVSLQVLCCVQVVDGDDPPPCVVVSVVSVLSSVLNVLSNLLQVLLVHSLLSVVDDCVVDPSCCSSPVDDSVRSNVVSVVVCVVCVCSSVNSVLCRVVSVCVSVVHDHPPDPVSVVCVPDDDPPDDPVVVVVVPPPPDDDDDDYDDDDDDPDVCPVVVVSVSD